Protein AF-A0A7X3D2K5-F1 (afdb_monomer_lite)

Structure (mmCIF, N/CA/C/O backbone):
data_AF-A0A7X3D2K5-F1
#
_entry.id   AF-A0A7X3D2K5-F1
#
loop_
_atom_site.group_PDB
_atom_site.id
_atom_site.type_symbol
_atom_site.label_atom_id
_atom_site.label_alt_id
_atom_site.label_comp_id
_atom_site.label_asym_id
_atom_site.label_entity_id
_atom_site.label_seq_id
_atom_site.pdbx_PDB_ins_code
_atom_site.Cartn_x
_atom_site.Cartn_y
_atom_site.Cartn_z
_atom_site.occupancy
_atom_site.B_iso_or_equiv
_atom_site.auth_seq_id
_atom_site.auth_comp_id
_atom_site.auth_asym_id
_atom_site.auth_atom_id
_atom_site.pdbx_PDB_model_num
ATOM 1 N N . MET A 1 1 ? -3.936 -13.805 31.885 1.00 33.97 1 MET A N 1
ATOM 2 C CA . MET A 1 1 ? -2.585 -13.791 31.289 1.00 33.97 1 MET A CA 1
ATOM 3 C C . MET A 1 1 ? -2.759 -13.442 29.824 1.00 33.97 1 MET A C 1
ATOM 5 O O . MET A 1 1 ? -3.187 -14.293 29.060 1.00 33.97 1 MET A O 1
ATOM 9 N N . ASN A 1 2 ? -2.558 -12.167 29.488 1.00 39.97 2 ASN A N 1
ATOM 10 C CA . ASN A 1 2 ? -2.617 -11.660 28.119 1.00 39.97 2 ASN A CA 1
ATOM 11 C C . ASN A 1 2 ? -1.245 -11.873 27.477 1.00 39.97 2 ASN A C 1
ATOM 13 O O . ASN A 1 2 ? -0.245 -11.374 27.989 1.00 39.97 2 ASN A O 1
ATOM 17 N N . LEU A 1 3 ? -1.209 -12.647 26.397 1.00 34.31 3 LEU A N 1
ATOM 18 C CA . LEU A 1 3 ? -0.051 -12.758 25.516 1.00 34.31 3 LEU A CA 1
ATOM 19 C C . LEU A 1 3 ? -0.040 -11.510 24.608 1.00 34.31 3 LEU A C 1
ATOM 21 O O . LEU A 1 3 ? -1.110 -11.157 24.105 1.00 34.31 3 LEU A O 1
ATOM 25 N N . PRO A 1 4 ? 1.090 -10.813 24.394 1.00 45.12 4 PRO A N 1
ATOM 26 C CA . PRO A 1 4 ? 1.090 -9.610 23.571 1.00 45.12 4 PRO A CA 1
ATOM 27 C C . PRO A 1 4 ? 0.955 -9.970 22.082 1.00 45.12 4 PRO A C 1
ATOM 29 O O . PRO A 1 4 ? 1.690 -10.814 21.566 1.00 45.12 4 PRO A O 1
ATOM 32 N N . LYS A 1 5 ? 0.018 -9.301 21.395 1.00 47.59 5 LYS A N 1
ATOM 33 C CA . LYS A 1 5 ? -0.274 -9.372 19.949 1.00 47.59 5 LYS A CA 1
ATOM 34 C C . LYS A 1 5 ? 0.837 -8.741 19.075 1.00 47.59 5 LYS A C 1
ATOM 36 O O . LYS A 1 5 ? 0.547 -8.016 18.139 1.00 47.59 5 LYS A O 1
ATOM 41 N N . ILE A 1 6 ? 2.114 -8.984 19.374 1.00 46.38 6 ILE A N 1
ATOM 42 C CA . ILE A 1 6 ? 3.249 -8.394 18.623 1.00 46.38 6 ILE A CA 1
ATOM 43 C C . ILE A 1 6 ? 3.741 -9.338 17.505 1.00 46.38 6 ILE A C 1
ATOM 45 O O . ILE A 1 6 ? 4.578 -8.987 16.683 1.00 46.38 6 ILE A O 1
ATOM 49 N N . LEU A 1 7 ? 3.180 -10.547 17.402 1.00 37.84 7 LEU A N 1
ATOM 50 C CA . LEU A 1 7 ? 3.648 -11.552 16.441 1.00 37.84 7 LEU A CA 1
ATOM 51 C C . LEU A 1 7 ? 3.206 -11.325 14.979 1.00 37.84 7 LEU A C 1
ATOM 53 O O . LEU A 1 7 ? 3.620 -12.090 14.113 1.00 37.84 7 LEU A O 1
ATOM 57 N N . SER A 1 8 ? 2.374 -10.321 14.678 1.00 48.22 8 SER A N 1
ATOM 58 C CA . SER A 1 8 ? 1.698 -10.249 13.370 1.00 48.22 8 SER A CA 1
ATOM 59 C C . SER A 1 8 ? 2.518 -9.597 12.242 1.00 48.22 8 SER A C 1
ATOM 61 O O . SER A 1 8 ? 2.393 -9.998 11.082 1.00 48.22 8 SER A O 1
ATOM 63 N N . ILE A 1 9 ? 3.432 -8.673 12.566 1.00 43.97 9 ILE A N 1
ATOM 64 C CA . ILE A 1 9 ? 4.218 -7.921 11.563 1.00 43.97 9 ILE A CA 1
ATOM 65 C C . ILE A 1 9 ? 5.308 -8.795 10.916 1.00 43.97 9 ILE A C 1
ATOM 67 O O . ILE A 1 9 ? 5.478 -8.780 9.697 1.00 43.97 9 ILE A O 1
ATOM 71 N N . TYR A 1 10 ? 5.977 -9.655 11.694 1.00 40.53 10 TYR A N 1
ATOM 72 C CA . TYR A 1 10 ? 6.993 -10.581 11.165 1.00 40.53 10 TYR A CA 1
ATOM 73 C C . TYR A 1 10 ? 6.436 -11.568 10.130 1.00 40.53 10 TYR A C 1
ATOM 75 O O . TYR A 1 10 ? 7.177 -12.057 9.276 1.00 40.53 10 TYR A O 1
ATOM 83 N N . THR A 1 11 ? 5.133 -11.848 10.173 1.00 45.12 11 THR A N 1
ATOM 84 C CA . THR A 1 11 ? 4.491 -12.785 9.246 1.00 45.12 11 THR A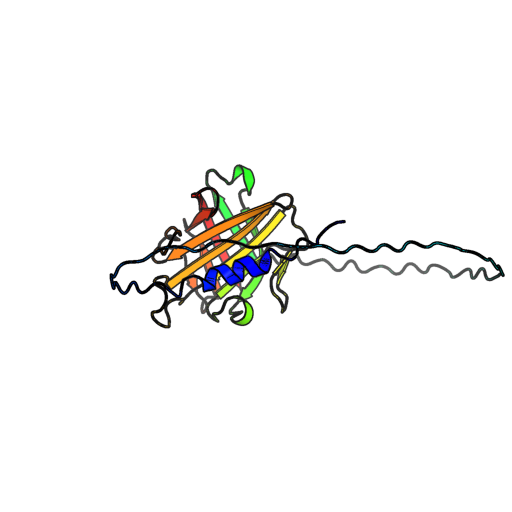 CA 1
ATOM 85 C C . THR A 1 11 ? 4.330 -12.188 7.843 1.00 45.12 11 THR A C 1
ATOM 87 O O . THR A 1 11 ? 4.373 -12.932 6.867 1.00 45.12 11 THR A O 1
ATOM 90 N N . LEU A 1 12 ? 4.231 -10.856 7.717 1.00 43.59 12 LEU A N 1
ATOM 91 C CA . LEU A 1 12 ? 4.206 -10.173 6.416 1.00 43.59 12 LEU A CA 1
ATOM 92 C C . LEU A 1 12 ? 5.585 -10.235 5.731 1.00 43.59 12 LEU A C 1
ATOM 94 O O . LEU A 1 12 ? 5.676 -10.540 4.546 1.00 43.59 12 LEU A O 1
ATOM 98 N N . ILE A 1 13 ? 6.663 -10.066 6.506 1.00 46.06 13 ILE A N 1
ATOM 99 C CA . ILE A 1 13 ? 8.054 -10.175 6.026 1.00 46.06 13 ILE A CA 1
ATOM 100 C C . ILE A 1 13 ? 8.394 -11.624 5.617 1.00 46.06 13 ILE A C 1
ATOM 102 O O . ILE A 1 13 ? 9.107 -11.862 4.642 1.00 46.06 13 ILE A O 1
ATOM 106 N N . LEU A 1 14 ? 7.848 -12.626 6.316 1.00 41.00 14 LEU A N 1
ATOM 107 C CA . LEU A 1 14 ? 8.067 -14.045 5.997 1.00 41.00 14 LEU A CA 1
ATOM 108 C C . LEU A 1 14 ? 7.366 -14.516 4.712 1.00 41.00 14 LEU A C 1
ATOM 110 O O . LEU A 1 14 ? 7.823 -15.485 4.103 1.00 41.00 14 LEU A O 1
ATOM 114 N N . LEU A 1 15 ? 6.305 -13.836 4.269 1.00 41.34 15 LEU A N 1
ATOM 115 C CA . LEU A 1 15 ? 5.577 -14.180 3.041 1.00 41.34 15 LEU A CA 1
ATOM 116 C C . LEU A 1 15 ? 6.374 -13.864 1.762 1.00 41.34 15 LEU A C 1
ATOM 118 O O . LEU A 1 15 ? 6.223 -14.569 0.769 1.00 41.34 15 LEU A O 1
ATOM 122 N N . LEU A 1 16 ? 7.311 -12.910 1.814 1.00 42.66 16 LEU A N 1
ATOM 123 C CA . LEU A 1 16 ? 8.282 -12.666 0.736 1.00 42.66 16 LEU A CA 1
ATOM 124 C C . LEU A 1 16 ? 9.355 -13.768 0.625 1.00 42.66 16 LEU A C 1
ATOM 126 O O . LEU A 1 16 ? 9.994 -13.912 -0.415 1.00 42.66 16 LEU A O 1
ATOM 130 N N . SER A 1 17 ? 9.556 -14.584 1.666 1.00 39.00 17 SER A N 1
ATOM 131 C CA . SER A 1 17 ? 10.652 -15.568 1.715 1.00 39.00 17 SER A CA 1
ATOM 132 C C . SER A 1 17 ? 10.291 -16.963 1.180 1.00 39.00 17 SER A C 1
ATOM 134 O O . SER A 1 17 ? 11.183 -17.783 0.968 1.00 39.00 17 SER A O 1
ATOM 136 N N . THR A 1 18 ? 9.011 -17.283 0.963 1.00 42.81 18 THR A N 1
ATOM 137 C CA . THR A 1 18 ? 8.569 -18.658 0.637 1.00 42.81 18 THR A CA 1
ATOM 138 C C . THR A 1 18 ? 8.484 -18.979 -0.856 1.00 42.81 18 THR A C 1
ATOM 140 O O . THR A 1 18 ? 8.220 -20.126 -1.211 1.00 42.81 18 THR A O 1
ATOM 143 N N . ILE A 1 19 ? 8.787 -18.030 -1.745 1.00 46.81 19 ILE A N 1
ATOM 144 C CA . ILE A 1 19 ? 8.817 -18.266 -3.203 1.00 46.81 19 ILE A CA 1
ATOM 145 C C . ILE A 1 19 ? 10.139 -18.881 -3.705 1.00 46.81 19 ILE A C 1
ATOM 147 O O . ILE A 1 19 ? 10.244 -19.253 -4.872 1.00 46.81 19 ILE A O 1
ATOM 151 N N . ILE A 1 20 ? 11.134 -19.084 -2.831 1.00 50.88 20 ILE A N 1
ATOM 152 C CA . ILE A 1 20 ? 12.419 -19.714 -3.176 1.00 50.88 20 ILE A CA 1
ATOM 153 C C . ILE A 1 20 ? 12.456 -21.157 -2.659 1.00 50.88 20 ILE A C 1
ATOM 155 O O . ILE A 1 20 ? 13.080 -21.445 -1.640 1.00 50.88 20 ILE A O 1
ATOM 159 N N . SER A 1 21 ? 11.791 -22.076 -3.359 1.00 44.16 21 SER A N 1
ATOM 160 C CA . SER A 1 21 ? 12.247 -23.462 -3.603 1.00 44.16 21 SER A CA 1
ATOM 161 C C . SER A 1 21 ? 11.077 -24.351 -4.000 1.00 44.16 21 SER A C 1
ATOM 163 O O . SER A 1 21 ? 10.302 -24.757 -3.145 1.00 44.16 21 SER A O 1
ATOM 165 N N . CYS A 1 22 ? 11.027 -24.724 -5.277 1.00 34.56 22 CYS A N 1
ATOM 166 C CA . CYS A 1 22 ? 10.646 -26.063 -5.730 1.00 34.56 22 CYS A CA 1
ATOM 167 C C . CYS A 1 22 ? 11.068 -26.210 -7.200 1.00 34.56 22 CYS A C 1
ATOM 169 O O . CYS A 1 22 ? 10.252 -26.122 -8.112 1.00 34.56 22 CYS A O 1
ATOM 171 N N . SER A 1 23 ? 12.365 -26.436 -7.438 1.00 40.25 23 SER A N 1
ATOM 172 C CA . SER A 1 23 ? 12.767 -27.186 -8.630 1.00 40.25 23 SER A CA 1
ATOM 173 C C . SER A 1 23 ? 12.466 -28.654 -8.348 1.00 40.25 23 SER A C 1
ATOM 175 O O . SER A 1 23 ? 13.155 -29.298 -7.557 1.00 40.25 23 SER A O 1
ATOM 177 N N . GLU A 1 24 ? 11.394 -29.156 -8.952 1.00 40.88 24 GLU A N 1
ATOM 178 C CA . GLU A 1 24 ? 11.092 -30.579 -9.023 1.00 40.88 24 GLU A CA 1
ATOM 179 C C . GLU A 1 24 ? 12.174 -31.280 -9.853 1.00 40.88 24 GLU A C 1
ATOM 181 O O . GLU A 1 24 ? 12.196 -31.159 -11.076 1.00 40.88 24 GLU A O 1
ATOM 186 N N . ASP A 1 25 ? 13.045 -32.051 -9.201 1.00 41.50 25 ASP A N 1
ATOM 187 C CA . ASP A 1 25 ? 13.787 -33.114 -9.874 1.00 41.50 25 ASP A CA 1
ATOM 188 C C . ASP A 1 25 ? 13.298 -34.478 -9.378 1.00 41.50 25 ASP A C 1
ATOM 190 O O . ASP A 1 25 ? 13.467 -34.900 -8.232 1.00 41.50 25 ASP A O 1
ATOM 194 N N . ASN A 1 26 ? 12.636 -35.147 -10.311 1.00 38.25 26 ASN A N 1
ATOM 195 C CA . ASN A 1 26 ? 12.087 -36.485 -10.252 1.00 38.25 26 ASN A CA 1
ATOM 196 C C . ASN A 1 26 ? 13.204 -37.541 -10.157 1.00 38.25 26 ASN A C 1
ATOM 198 O O . ASN A 1 26 ? 14.003 -37.692 -11.080 1.00 38.25 26 ASN A O 1
ATOM 202 N N . SER A 1 27 ? 13.205 -38.352 -9.096 1.00 38.34 27 SER A N 1
ATOM 203 C CA . SER A 1 27 ? 13.852 -39.667 -9.114 1.00 38.34 27 SER A CA 1
ATOM 204 C C . SER A 1 27 ? 13.159 -40.645 -8.165 1.00 38.34 27 SER A C 1
ATOM 206 O O . SER A 1 27 ? 13.289 -40.590 -6.946 1.00 38.34 27 SER A O 1
ATOM 208 N N . THR A 1 28 ? 12.455 -41.589 -8.781 1.00 43.25 28 THR A N 1
ATOM 209 C CA . THR A 1 28 ? 11.851 -42.801 -8.212 1.00 43.25 28 THR A CA 1
ATOM 210 C C . THR A 1 28 ? 12.893 -43.749 -7.600 1.00 43.25 28 THR A C 1
ATOM 212 O O . THR A 1 28 ? 13.884 -44.054 -8.260 1.00 43.25 28 THR A O 1
ATOM 215 N N . THR A 1 29 ? 12.641 -44.301 -6.402 1.00 39.09 29 THR A N 1
ATOM 216 C CA . THR A 1 29 ? 12.682 -45.760 -6.098 1.00 39.09 29 THR A CA 1
ATOM 217 C C . THR A 1 29 ? 12.234 -46.087 -4.654 1.00 39.09 29 THR A C 1
ATOM 219 O O . THR A 1 29 ? 12.375 -45.279 -3.746 1.00 39.09 29 THR A O 1
ATOM 222 N N . ASP A 1 30 ? 11.647 -47.282 -4.512 1.00 36.50 30 ASP A N 1
ATOM 223 C CA . ASP A 1 30 ? 10.781 -47.864 -3.462 1.00 36.50 30 ASP A CA 1
ATOM 224 C C . ASP A 1 30 ? 11.214 -47.891 -1.963 1.00 36.50 30 ASP A C 1
ATOM 226 O O . ASP A 1 30 ? 12.404 -47.832 -1.649 1.00 36.50 30 ASP A O 1
ATOM 230 N N . PRO A 1 31 ? 10.250 -48.106 -1.023 1.00 54.12 31 PRO A N 1
ATOM 231 C CA . PRO A 1 31 ? 10.458 -48.187 0.433 1.00 54.12 31 PRO A CA 1
ATOM 232 C C . PRO A 1 31 ? 10.679 -49.625 0.959 1.00 54.12 31 PRO A C 1
ATOM 234 O O . PRO A 1 31 ? 10.319 -50.599 0.291 1.00 54.12 31 PRO A O 1
ATOM 237 N N . PRO A 1 32 ? 11.175 -49.792 2.210 1.00 46.06 32 PRO A N 1
ATOM 238 C CA . PRO A 1 32 ? 10.443 -50.682 3.129 1.00 46.06 32 PRO A CA 1
ATOM 239 C C . PRO A 1 32 ? 10.485 -50.347 4.648 1.00 46.06 32 PRO A C 1
ATOM 241 O O . PRO A 1 32 ? 11.547 -50.169 5.232 1.00 46.06 32 PRO A O 1
ATOM 244 N N . VAL A 1 33 ? 9.293 -50.465 5.264 1.00 39.16 33 VAL A N 1
ATOM 245 C CA . VAL A 1 33 ? 8.909 -51.188 6.516 1.00 39.16 33 VAL A CA 1
ATOM 246 C C . VAL A 1 33 ? 9.376 -50.681 7.918 1.00 39.16 33 VAL A C 1
ATOM 248 O O . VAL A 1 33 ? 10.553 -50.395 8.115 1.00 39.16 33 VAL A O 1
ATOM 251 N N . PRO A 1 34 ? 8.468 -50.649 8.936 1.00 50.03 34 PRO A N 1
ATOM 252 C CA . PRO A 1 34 ? 8.668 -50.020 10.253 1.00 50.03 34 PRO A CA 1
ATOM 253 C C . PRO A 1 34 ? 9.127 -50.986 11.366 1.00 50.03 34 PRO A C 1
ATOM 255 O O . PRO A 1 34 ? 8.968 -52.204 11.250 1.00 50.03 34 PRO A O 1
ATOM 258 N N . LYS A 1 35 ? 9.616 -50.438 12.493 1.00 37.38 35 LYS A N 1
ATOM 259 C CA . LYS A 1 35 ? 9.783 -51.160 13.770 1.00 37.38 35 LYS A CA 1
ATOM 260 C C . LYS A 1 35 ? 9.376 -50.327 14.993 1.00 37.38 35 LYS A C 1
ATOM 262 O O . LYS A 1 35 ? 9.548 -49.115 15.026 1.00 37.38 35 LYS A O 1
ATOM 267 N N . GLU A 1 36 ? 8.811 -51.064 15.943 1.00 35.09 36 GLU A N 1
ATOM 268 C CA . GLU A 1 36 ? 8.113 -50.716 17.183 1.00 35.09 36 GLU A CA 1
ATOM 269 C C . GLU A 1 36 ? 8.934 -50.048 18.306 1.00 35.09 36 GLU A C 1
ATOM 271 O O . GLU A 1 36 ? 10.130 -50.287 18.429 1.00 35.09 36 GLU A O 1
ATOM 276 N N . GLN A 1 37 ? 8.177 -49.311 19.142 1.00 36.47 37 GLN A N 1
ATOM 277 C CA . GLN A 1 37 ? 8.140 -49.223 20.622 1.00 36.47 37 GLN A CA 1
ATOM 278 C C . GLN A 1 37 ? 9.441 -49.077 21.437 1.00 36.47 37 GLN A C 1
ATOM 280 O O . GLN A 1 37 ? 10.374 -49.860 21.287 1.00 36.47 37 GLN A O 1
ATOM 285 N N . THR A 1 38 ? 9.408 -48.225 22.479 1.00 34.00 38 THR A N 1
ATOM 286 C CA . THR A 1 38 ? 9.252 -48.655 23.900 1.00 34.00 38 THR A CA 1
ATOM 287 C C . THR A 1 38 ? 9.474 -47.487 24.896 1.00 34.00 38 THR A C 1
ATOM 289 O O . THR A 1 38 ? 10.518 -46.851 24.880 1.00 34.00 38 THR A O 1
ATOM 292 N N . GLU A 1 39 ? 8.444 -47.265 25.729 1.00 33.78 39 GLU A N 1
ATOM 293 C CA . GLU A 1 39 ? 8.369 -46.835 27.152 1.00 33.78 39 GLU A CA 1
ATOM 294 C C . GLU A 1 39 ? 8.989 -45.529 27.722 1.00 33.78 39 GLU A C 1
ATOM 296 O O . GLU A 1 39 ? 10.183 -45.258 27.643 1.00 33.78 39 GLU A O 1
ATOM 301 N N . ASN A 1 40 ? 8.121 -44.804 28.458 1.00 42.88 40 ASN A N 1
ATOM 302 C CA . ASN A 1 40 ? 8.410 -43.873 29.572 1.00 42.88 40 ASN A CA 1
ATOM 303 C C . ASN A 1 40 ? 8.885 -44.646 30.832 1.00 42.88 40 ASN A C 1
ATOM 305 O O . ASN A 1 40 ? 8.619 -45.847 30.909 1.00 42.88 40 ASN A O 1
ATOM 309 N N . PRO A 1 41 ? 9.487 -44.008 31.867 1.00 48.06 41 PRO A N 1
ATOM 310 C CA . PRO A 1 41 ? 8.713 -43.388 32.975 1.00 48.06 41 PRO A CA 1
ATOM 311 C C . PRO A 1 41 ? 9.348 -42.091 33.559 1.00 48.06 41 PRO A C 1
ATOM 313 O O . PRO A 1 41 ? 10.556 -41.902 33.497 1.00 48.06 41 PRO A O 1
ATOM 316 N N . VAL A 1 42 ? 8.548 -41.079 33.933 1.00 41.41 42 VAL A N 1
ATOM 317 C CA . VAL A 1 42 ? 8.095 -40.702 35.305 1.00 41.41 42 VAL A CA 1
ATOM 318 C C . VAL A 1 42 ? 9.214 -40.495 36.336 1.00 41.41 42 VAL A C 1
ATOM 320 O O . VAL A 1 42 ? 9.870 -41.461 36.704 1.00 41.41 42 VAL A O 1
ATOM 323 N N . THR A 1 43 ? 9.304 -39.276 36.890 1.00 37.09 43 THR A N 1
ATOM 324 C CA . THR A 1 43 ? 9.287 -39.038 38.352 1.00 37.09 43 THR A CA 1
ATOM 325 C C . THR A 1 43 ? 8.955 -37.583 38.679 1.00 37.09 43 THR A C 1
ATOM 327 O O . THR A 1 43 ? 9.521 -36.660 38.094 1.00 37.09 43 THR A O 1
ATOM 330 N N . ASP A 1 44 ? 8.018 -37.453 39.613 1.00 37.06 44 ASP A N 1
ATOM 331 C CA . ASP A 1 44 ? 7.554 -36.271 40.335 1.00 37.06 44 ASP A CA 1
ATOM 332 C C . ASP A 1 44 ? 8.663 -35.624 41.188 1.00 37.06 44 ASP A C 1
ATOM 334 O O . ASP A 1 44 ? 9.615 -36.302 41.568 1.00 37.06 44 ASP A O 1
ATOM 338 N N . GLU A 1 45 ? 8.519 -34.346 41.550 1.00 42.72 45 GLU A N 1
ATOM 339 C CA . GLU A 1 45 ? 8.339 -33.972 42.963 1.00 42.72 45 GLU A CA 1
ATOM 340 C C . GLU A 1 45 ? 8.023 -32.478 43.146 1.00 42.72 45 GLU A C 1
ATOM 342 O O . GLU A 1 45 ? 8.553 -31.584 42.485 1.00 42.72 45 GLU A O 1
ATOM 347 N N . GLU A 1 46 ? 7.093 -32.273 44.070 1.00 36.34 46 GLU A N 1
ATOM 348 C CA . GLU A 1 46 ? 6.560 -31.041 44.631 1.00 36.34 46 GLU A CA 1
ATOM 349 C C . GLU A 1 46 ? 7.643 -30.247 45.385 1.00 36.34 46 GLU A C 1
ATOM 351 O O . GLU A 1 46 ? 8.544 -30.845 45.967 1.00 36.34 46 GLU A O 1
ATOM 356 N N . ASN A 1 47 ? 7.503 -28.919 45.507 1.00 36.94 47 ASN A N 1
ATOM 357 C CA . ASN A 1 47 ? 7.422 -28.347 46.856 1.00 36.94 47 ASN A CA 1
ATOM 358 C C . ASN A 1 47 ? 6.837 -26.928 46.890 1.00 36.94 47 ASN A C 1
ATOM 360 O O . ASN A 1 47 ? 7.236 -26.023 46.159 1.00 36.94 47 ASN A O 1
ATOM 364 N N . GLU A 1 48 ? 5.902 -26.795 47.816 1.00 37.25 48 GLU A N 1
ATOM 365 C CA . GLU A 1 48 ? 5.186 -25.632 48.315 1.00 37.25 48 GLU A CA 1
ATOM 366 C C . GLU A 1 48 ? 6.032 -24.894 49.377 1.00 37.25 48 GLU A C 1
ATOM 368 O O . GLU A 1 48 ? 6.937 -25.491 49.958 1.00 37.25 48 GLU A O 1
ATOM 373 N N . SER A 1 49 ? 5.730 -23.613 49.644 1.00 39.50 49 SER A N 1
ATOM 374 C CA . SER A 1 49 ? 5.846 -22.920 50.956 1.00 39.50 49 SER A CA 1
ATOM 375 C C . SER A 1 49 ? 5.974 -21.400 50.722 1.00 39.50 49 SER A C 1
ATOM 377 O O . SER A 1 49 ? 6.980 -20.958 50.175 1.00 39.50 49 SER A O 1
ATOM 379 N N . THR A 1 50 ? 4.938 -20.568 50.933 1.00 33.84 50 THR A N 1
ATOM 380 C CA . THR A 1 50 ? 4.519 -19.888 52.199 1.00 33.84 50 THR A CA 1
ATOM 381 C C . THR A 1 50 ? 5.617 -19.022 52.843 1.00 33.84 50 THR A C 1
ATOM 383 O O . THR A 1 50 ? 6.746 -19.488 52.919 1.00 33.84 50 THR A O 1
ATOM 386 N N . THR A 1 51 ? 5.447 -17.813 53.404 1.00 35.16 51 THR A N 1
ATOM 387 C CA . THR A 1 51 ? 4.398 -16.780 53.617 1.00 35.16 51 THR A CA 1
ATOM 388 C C . THR A 1 51 ? 5.142 -15.562 54.241 1.00 35.16 51 THR A C 1
ATOM 390 O O . THR A 1 51 ? 6.307 -15.706 54.612 1.00 35.16 51 THR A O 1
ATOM 393 N N . GLU A 1 52 ? 4.449 -14.426 54.428 1.00 35.91 52 GLU A N 1
ATOM 394 C CA . GLU A 1 52 ? 4.607 -13.404 55.504 1.00 35.91 52 GL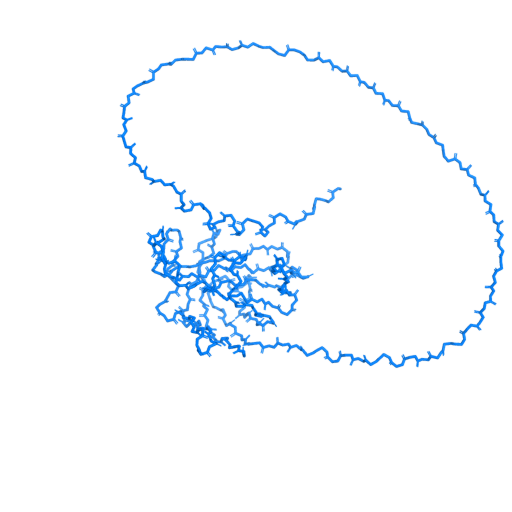U A CA 1
ATOM 395 C C . GLU A 1 52 ? 5.082 -11.993 55.056 1.00 35.91 52 GLU A C 1
ATOM 397 O O . GLU A 1 52 ? 6.268 -11.723 54.868 1.00 35.91 52 GLU A O 1
ATOM 402 N N . GLU A 1 53 ? 4.121 -11.057 54.981 1.00 40.56 53 GLU A N 1
ATOM 403 C CA . GLU A 1 53 ? 4.260 -9.645 55.413 1.00 40.56 53 GLU A CA 1
ATOM 404 C C . GLU A 1 53 ? 4.354 -9.577 56.972 1.00 40.56 53 GLU A C 1
ATOM 406 O O . GLU A 1 53 ? 4.361 -10.643 57.588 1.00 40.56 53 GLU A O 1
ATOM 411 N N . PRO A 1 54 ? 4.286 -8.429 57.705 1.00 51.38 54 PRO A N 1
ATOM 412 C CA . PRO A 1 54 ? 4.388 -6.985 57.384 1.00 51.38 54 PRO A CA 1
ATOM 413 C C . PRO A 1 54 ? 5.314 -6.205 58.367 1.00 51.38 54 PRO A C 1
ATOM 415 O O . PRO A 1 54 ? 5.723 -6.737 59.401 1.00 51.38 54 PRO A O 1
ATOM 418 N N . LYS A 1 55 ? 5.547 -4.894 58.143 1.00 33.72 55 LYS A N 1
ATOM 419 C CA . LYS A 1 55 ? 5.368 -3.855 59.197 1.00 33.72 55 LYS A CA 1
ATOM 420 C C . LYS A 1 55 ? 5.569 -2.402 58.743 1.00 33.72 55 LYS A C 1
ATOM 422 O O . LYS A 1 55 ? 6.537 -2.065 58.075 1.00 33.72 55 LYS A O 1
ATOM 427 N N . GLU A 1 56 ? 4.659 -1.571 59.251 1.00 38.97 56 GLU A N 1
ATOM 428 C CA . GLU A 1 56 ? 4.590 -0.103 59.256 1.00 38.97 56 GLU A CA 1
ATOM 429 C C . GLU A 1 56 ? 5.864 0.630 59.720 1.00 38.97 56 GLU A C 1
ATOM 431 O O . GLU A 1 56 ? 6.523 0.191 60.669 1.00 38.97 56 GLU A O 1
ATOM 436 N N . LYS A 1 57 ? 6.047 1.869 59.231 1.00 38.06 57 LYS A N 1
ATOM 437 C CA . LYS A 1 57 ? 6.090 3.055 60.112 1.00 38.06 57 LYS A CA 1
ATOM 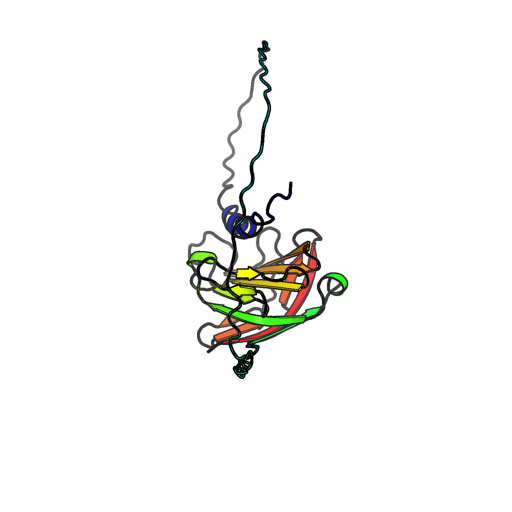438 C C . LYS A 1 57 ? 5.907 4.384 59.362 1.00 38.06 57 LYS A C 1
ATOM 440 O O . LYS A 1 57 ? 6.450 4.573 58.283 1.00 38.06 57 LYS A O 1
ATOM 445 N N . ALA A 1 58 ? 5.160 5.281 60.003 1.00 35.78 58 ALA A N 1
ATOM 446 C CA . ALA A 1 58 ? 4.831 6.652 59.617 1.00 35.78 58 ALA A CA 1
ATOM 447 C C . ALA A 1 58 ? 5.879 7.700 60.053 1.00 35.78 58 ALA A C 1
ATOM 449 O O . ALA A 1 58 ? 6.570 7.464 61.045 1.00 35.78 58 ALA A O 1
ATOM 450 N N . SER A 1 59 ? 5.892 8.856 59.367 1.00 35.16 59 SER A N 1
ATOM 451 C CA . SER A 1 59 ? 6.169 10.236 59.854 1.00 35.16 59 SER A CA 1
ATOM 452 C C . SER A 1 59 ? 6.227 11.167 58.622 1.00 35.16 59 SER A C 1
ATOM 454 O O . SER A 1 59 ? 7.000 10.879 57.716 1.00 35.16 59 SER A O 1
ATOM 456 N N . GLU A 1 60 ? 5.264 12.068 58.406 1.00 34.97 60 GLU A N 1
ATOM 457 C CA . GLU A 1 60 ? 5.206 13.481 58.858 1.00 34.97 60 GLU A CA 1
ATOM 458 C C . GLU A 1 60 ? 5.780 14.486 57.836 1.00 34.97 60 GLU A C 1
ATOM 460 O O . GLU A 1 60 ? 6.910 14.335 57.393 1.00 34.97 60 GLU A O 1
ATOM 465 N N . GLU A 1 61 ? 4.949 15.506 57.565 1.00 37.47 61 GLU A N 1
ATOM 466 C CA . GLU A 1 61 ? 5.253 16.891 57.149 1.00 37.47 61 GLU A CA 1
ATOM 467 C C . GLU A 1 61 ? 5.813 17.143 55.735 1.00 37.47 61 GLU A C 1
ATOM 469 O O . GLU A 1 61 ? 6.915 16.730 55.407 1.00 37.47 61 GLU A O 1
ATOM 474 N N . GLU A 1 62 ? 5.063 17.867 54.891 1.00 41.25 62 GLU A N 1
ATOM 475 C CA . GLU A 1 62 ? 5.220 19.324 54.685 1.00 41.25 62 GLU A CA 1
ATOM 476 C C . GLU A 1 62 ? 4.166 19.806 53.661 1.00 41.25 62 GLU A C 1
ATOM 478 O O . GLU A 1 62 ? 4.139 19.352 52.518 1.00 41.25 62 GLU A O 1
ATOM 483 N N . GLU A 1 63 ? 3.253 20.694 54.072 1.00 41.09 63 GLU A N 1
ATOM 484 C CA . GLU A 1 63 ? 2.388 21.431 53.143 1.00 41.09 63 GLU A CA 1
ATOM 485 C C . GLU A 1 63 ? 3.190 22.608 52.582 1.00 41.09 63 GLU A C 1
ATOM 487 O O . GLU A 1 63 ? 3.476 23.572 53.294 1.00 41.09 63 GLU A O 1
ATOM 492 N N . VAL A 1 64 ? 3.557 22.522 51.305 1.00 40.66 64 VAL A N 1
ATOM 493 C CA . VAL A 1 64 ? 4.063 23.654 50.527 1.00 40.66 64 VAL A CA 1
ATOM 494 C C . VAL A 1 64 ? 2.936 24.084 49.595 1.00 40.66 64 VAL A C 1
ATOM 496 O O . VAL A 1 64 ? 2.628 23.406 48.618 1.00 40.66 64 VAL A O 1
ATOM 499 N N . GLU A 1 65 ? 2.282 25.196 49.936 1.00 45.41 65 GLU A N 1
ATOM 500 C CA . GLU A 1 65 ? 1.451 25.943 48.994 1.00 45.41 65 GLU A CA 1
ATOM 501 C C . GLU A 1 65 ? 2.372 26.550 47.931 1.00 45.41 65 GLU A C 1
ATOM 503 O O . GLU A 1 65 ? 3.005 27.583 48.159 1.00 45.41 65 GLU A O 1
ATOM 508 N N . GLU A 1 66 ? 2.463 25.893 46.777 1.00 41.16 66 GLU A N 1
ATOM 509 C CA . GLU A 1 66 ? 3.047 26.475 45.575 1.00 41.16 66 GLU A CA 1
ATOM 510 C C . GLU A 1 66 ? 1.916 26.962 44.667 1.00 41.16 66 GLU A C 1
ATOM 512 O O . GLU A 1 66 ? 0.998 26.231 44.291 1.00 41.16 66 GLU A O 1
ATOM 517 N N . SER A 1 67 ? 1.954 28.261 44.404 1.00 44.56 67 SER A N 1
ATOM 518 C CA . SER A 1 67 ? 1.079 28.989 43.501 1.00 44.56 67 SER A CA 1
ATOM 519 C C . SER A 1 67 ? 1.128 28.384 42.101 1.00 44.56 67 SER A C 1
ATOM 521 O O . SER A 1 67 ? 2.177 28.399 41.464 1.00 44.56 67 SER A O 1
ATOM 523 N N . LEU A 1 68 ? -0.019 27.899 41.628 1.00 41.00 68 LEU A N 1
ATOM 524 C CA . LEU A 1 68 ? -0.242 27.530 40.234 1.00 41.00 68 LEU A CA 1
ATOM 525 C C . LEU A 1 68 ? -0.207 28.811 39.389 1.00 41.00 68 LEU A C 1
ATOM 527 O O . LEU A 1 68 ? -1.172 29.576 39.370 1.00 41.00 68 LEU A O 1
ATOM 531 N N . GLU A 1 69 ? 0.929 29.073 38.749 1.00 45.50 69 GLU A N 1
ATOM 532 C CA . GLU A 1 69 ? 0.974 29.921 37.563 1.00 45.50 69 GLU A CA 1
ATOM 533 C C . GLU A 1 69 ? 0.494 29.051 36.396 1.00 45.50 69 GLU A C 1
ATOM 535 O O . GLU A 1 69 ? 1.028 27.971 36.154 1.00 45.50 69 GLU A O 1
ATOM 540 N N . GLU A 1 70 ? -0.597 29.475 35.759 1.00 45.41 70 GLU A N 1
ATOM 541 C CA . GLU A 1 70 ? -1.152 28.847 34.564 1.00 45.41 70 GLU A CA 1
ATOM 542 C C . GLU A 1 70 ? -0.112 28.970 33.442 1.00 45.41 70 GLU A C 1
ATOM 544 O O . GLU A 1 70 ? 0.069 30.044 32.866 1.00 45.41 70 GLU A O 1
ATOM 549 N N . GLU A 1 71 ? 0.615 27.886 33.173 1.00 43.53 71 GLU A N 1
ATOM 550 C CA . GLU A 1 71 ? 1.333 27.733 31.914 1.00 43.53 71 GLU A CA 1
ATOM 551 C C . GLU A 1 71 ? 0.268 27.566 30.827 1.00 43.53 71 GLU A C 1
ATOM 553 O O . GLU A 1 71 ? -0.499 26.602 30.823 1.00 43.53 71 GLU A O 1
ATOM 558 N N . GLU A 1 72 ? 0.159 28.565 29.951 1.00 47.22 72 GLU A N 1
ATOM 559 C CA . GLU A 1 72 ? -0.553 28.425 28.688 1.00 47.22 72 GLU A CA 1
ATOM 560 C C . GLU A 1 72 ? 0.173 27.323 27.903 1.00 47.22 72 GLU A C 1
ATOM 562 O O . GLU A 1 72 ? 1.246 27.556 27.346 1.00 47.22 72 GLU A O 1
ATOM 567 N N . GLU A 1 73 ? -0.372 26.103 27.928 1.00 42.44 73 GLU A N 1
ATOM 568 C CA . GLU A 1 73 ? 0.001 25.054 26.985 1.00 42.44 73 GLU A CA 1
ATOM 569 C C . GLU A 1 73 ? -0.291 25.615 25.589 1.00 42.44 73 GLU A C 1
ATOM 571 O O . GLU A 1 73 ? -1.447 25.796 25.199 1.00 42.44 73 GLU A O 1
ATOM 576 N N . GLU A 1 74 ? 0.768 25.981 24.864 1.00 46.28 74 GLU A N 1
ATOM 577 C CA . GLU A 1 74 ? 0.687 26.199 23.428 1.00 46.28 74 GLU A CA 1
ATOM 578 C C . GLU A 1 74 ? 0.177 24.881 22.837 1.00 46.28 74 GLU A C 1
ATOM 580 O O . GLU A 1 74 ? 0.905 23.890 22.800 1.00 46.28 74 GLU A O 1
ATOM 585 N N . GLU A 1 75 ? -1.102 24.851 22.449 1.00 41.34 75 GLU A N 1
ATOM 586 C CA . GLU A 1 75 ? -1.649 23.789 21.614 1.00 41.34 75 GLU A CA 1
ATOM 587 C C . GLU A 1 75 ? -0.774 23.737 20.355 1.00 41.34 75 GLU A C 1
ATOM 589 O O . GLU A 1 75 ? -0.874 24.597 19.474 1.00 41.34 75 GLU A O 1
ATOM 594 N N . GLU A 1 76 ? 0.140 22.766 20.297 1.00 42.12 76 GLU A N 1
ATOM 595 C CA . GLU A 1 76 ? 0.780 22.383 19.049 1.00 42.12 76 GLU A CA 1
ATOM 596 C C . GLU A 1 76 ? -0.362 22.001 18.103 1.00 42.12 76 GLU A C 1
ATOM 598 O O . GLU A 1 76 ? -1.042 20.993 18.303 1.00 42.12 76 GLU A O 1
ATOM 603 N N . GLU A 1 77 ? -0.642 22.853 17.111 1.00 40.56 77 GLU A N 1
ATOM 604 C CA . GLU A 1 77 ? -1.538 22.495 16.019 1.00 40.56 77 GLU A CA 1
ATOM 605 C C . GLU A 1 77 ? -0.952 21.241 15.365 1.00 40.56 77 GLU A C 1
ATOM 607 O O . GLU A 1 77 ? 0.023 21.322 14.615 1.00 40.56 77 GLU A O 1
ATOM 612 N N . GLU A 1 78 ? -1.526 20.076 15.673 1.00 47.62 78 GLU A N 1
ATOM 613 C CA . GLU A 1 78 ? -1.199 18.836 14.989 1.00 47.62 78 GLU A CA 1
ATOM 614 C C . GLU A 1 78 ? -1.532 19.021 13.510 1.00 47.62 78 GLU A C 1
ATOM 616 O O . GLU A 1 78 ? -2.683 18.953 13.070 1.00 47.62 78 GLU A O 1
ATOM 621 N N . THR A 1 79 ? -0.507 19.320 12.719 1.00 51.34 79 THR A N 1
ATOM 622 C CA . THR A 1 79 ? -0.635 19.365 11.274 1.00 51.34 79 THR A CA 1
ATOM 623 C C . THR A 1 79 ? -0.854 17.934 10.806 1.00 51.34 79 THR A C 1
ATOM 625 O O . THR A 1 79 ? 0.102 17.173 10.653 1.00 51.34 79 THR A O 1
ATOM 628 N N . THR A 1 80 ? -2.111 17.549 10.590 1.00 58.78 80 THR A N 1
ATOM 629 C CA . THR A 1 80 ? -2.453 16.278 9.946 1.00 58.78 80 THR A CA 1
ATOM 630 C C . THR A 1 80 ? -1.868 16.291 8.536 1.00 58.78 80 THR A C 1
ATOM 632 O O . THR A 1 80 ? -2.396 16.955 7.638 1.00 58.78 80 THR A O 1
ATOM 635 N N . ASN A 1 81 ? -0.744 15.603 8.344 1.00 75.81 81 ASN A N 1
ATOM 636 C CA . ASN A 1 81 ? -0.138 15.431 7.031 1.00 75.81 81 ASN A CA 1
ATOM 637 C C . ASN A 1 81 ? -1.052 14.515 6.211 1.00 75.81 81 ASN A C 1
ATOM 639 O O . ASN A 1 81 ? -1.188 13.344 6.528 1.00 75.81 81 ASN A O 1
ATOM 643 N N . ASN A 1 82 ? -1.714 15.043 5.183 1.00 85.75 82 ASN A N 1
ATOM 644 C CA . ASN A 1 82 ? -2.534 14.250 4.268 1.00 85.75 82 ASN A CA 1
ATOM 645 C C . ASN A 1 82 ? -1.854 14.226 2.896 1.00 85.75 82 ASN A C 1
ATOM 647 O O . ASN A 1 82 ? -1.788 15.249 2.213 1.00 85.75 82 ASN A O 1
ATOM 651 N N . PHE A 1 83 ? -1.345 13.056 2.509 1.00 93.19 83 PHE A N 1
ATOM 652 C CA . PHE A 1 83 ? -0.645 12.840 1.237 1.00 93.19 83 PHE A CA 1
ATOM 653 C C . PHE A 1 83 ? -1.588 12.447 0.088 1.00 93.19 83 PHE A C 1
ATOM 655 O O . PHE A 1 83 ? -1.164 12.350 -1.066 1.00 93.19 83 PHE A O 1
ATOM 662 N N . GLY A 1 84 ? -2.869 12.231 0.392 1.00 95.75 84 GLY A N 1
ATOM 663 C CA . GLY A 1 84 ? -3.923 11.880 -0.548 1.00 95.75 84 GLY A CA 1
ATOM 664 C C . GLY A 1 84 ? -4.870 10.809 -0.003 1.00 95.75 84 GLY A C 1
ATOM 665 O O . GLY A 1 84 ? -4.687 10.263 1.087 1.00 95.75 84 GLY A O 1
ATOM 666 N N . THR A 1 85 ? -5.880 10.487 -0.809 1.00 98.00 85 THR A N 1
ATOM 667 C CA . THR A 1 85 ? -6.891 9.470 -0.498 1.00 98.00 85 THR A CA 1
ATOM 668 C C . THR A 1 85 ? -6.917 8.409 -1.590 1.00 98.00 85 THR A C 1
ATOM 670 O O . THR A 1 85 ? -6.848 8.726 -2.780 1.00 98.00 85 THR A O 1
ATOM 673 N N . ILE A 1 86 ? -7.046 7.151 -1.177 1.00 98.62 86 ILE A N 1
ATOM 674 C CA . ILE A 1 86 ? -7.322 6.011 -2.048 1.00 98.62 86 ILE A CA 1
ATOM 675 C C . ILE A 1 86 ? -8.776 5.599 -1.814 1.00 98.62 86 ILE A C 1
ATOM 677 O O . ILE A 1 86 ? -9.145 5.196 -0.715 1.00 98.62 86 ILE A O 1
ATOM 681 N N . GLU A 1 87 ? -9.607 5.713 -2.840 1.00 98.69 87 GLU A N 1
ATOM 682 C CA . GLU A 1 87 ? -10.984 5.230 -2.844 1.00 98.69 87 GLU A CA 1
ATOM 683 C C . GLU A 1 87 ? -11.001 3.708 -3.014 1.00 98.69 87 GLU A C 1
ATOM 685 O O . GLU A 1 87 ? -10.319 3.159 -3.885 1.00 98.69 87 GLU A O 1
ATOM 690 N N . LEU A 1 88 ? -11.811 3.035 -2.197 1.00 98.56 88 LEU A N 1
ATOM 691 C CA . LEU A 1 88 ? -12.046 1.598 -2.251 1.00 98.56 88 LEU A CA 1
ATOM 692 C C . LEU A 1 88 ? -13.461 1.317 -2.759 1.00 98.56 88 LEU A C 1
ATOM 694 O O . LEU A 1 88 ? -14.435 1.951 -2.351 1.00 98.56 88 LEU A O 1
ATOM 698 N N . SER A 1 89 ? -13.584 0.314 -3.621 1.00 98.44 89 SER A N 1
ATOM 699 C CA . SER A 1 89 ? -14.869 -0.221 -4.077 1.00 98.44 89 SER A CA 1
ATOM 700 C C . SER A 1 89 ? -14.810 -1.742 -4.206 1.00 98.44 89 SER A C 1
ATOM 702 O O . SER A 1 89 ? -13.739 -2.318 -4.383 1.00 98.44 89 SER A O 1
ATOM 704 N N . GLY A 1 90 ? -15.961 -2.404 -4.096 1.00 96.50 90 GLY A N 1
ATOM 705 C CA . GLY A 1 90 ? -16.063 -3.865 -4.113 1.00 96.50 90 GLY A CA 1
ATOM 706 C C . GLY A 1 90 ? -16.922 -4.392 -2.970 1.00 96.50 90 GLY A C 1
ATOM 707 O O . GLY A 1 90 ? -17.348 -3.631 -2.098 1.00 96.50 90 GLY A O 1
ATOM 708 N N . ASP A 1 91 ? -17.179 -5.697 -2.988 1.00 92.75 91 ASP A N 1
ATOM 709 C CA . ASP A 1 91 ? -18.129 -6.340 -2.072 1.00 92.75 91 ASP A CA 1
ATOM 710 C C . ASP A 1 91 ? -17.685 -6.260 -0.600 1.00 92.75 91 ASP A C 1
ATOM 712 O O . ASP A 1 91 ? -18.529 -6.177 0.283 1.00 92.75 91 ASP A O 1
ATOM 716 N N . GLU A 1 92 ? -16.377 -6.203 -0.338 1.00 93.31 92 GLU A N 1
ATOM 717 C CA . GLU A 1 92 ? -15.800 -6.192 1.016 1.00 93.31 92 GLU A CA 1
ATOM 718 C C . GLU A 1 92 ? -15.688 -4.784 1.632 1.00 93.31 92 GLU A C 1
ATOM 720 O O . GLU A 1 92 ? -15.344 -4.619 2.801 1.00 93.31 92 GLU A O 1
ATOM 725 N N . THR A 1 93 ? -16.044 -3.733 0.885 1.00 96.50 93 THR A N 1
ATOM 726 C CA . THR A 1 93 ? -16.047 -2.356 1.421 1.00 96.50 93 THR A CA 1
ATOM 727 C C . THR A 1 93 ? -17.069 -2.133 2.534 1.00 96.50 93 THR A C 1
ATOM 729 O O . THR A 1 93 ? -16.962 -1.155 3.275 1.00 96.50 93 THR A O 1
ATOM 732 N N . SER A 1 94 ? -18.045 -3.034 2.699 1.00 94.81 94 SER A N 1
ATOM 733 C CA . SER A 1 94 ? -18.923 -3.024 3.873 1.00 94.81 94 SER A CA 1
ATOM 734 C C . SER A 1 94 ? -18.190 -3.344 5.173 1.00 94.81 94 SER A C 1
ATOM 736 O O . SER A 1 94 ? -18.655 -2.909 6.224 1.00 94.81 94 SER A O 1
ATOM 738 N N . ASP A 1 95 ? -17.077 -4.074 5.088 1.00 94.38 95 ASP A N 1
ATOM 739 C CA . ASP A 1 95 ? -16.308 -4.546 6.239 1.00 94.38 95 ASP A CA 1
ATOM 740 C C . ASP A 1 95 ? -15.089 -3.645 6.483 1.00 94.38 95 ASP A C 1
ATOM 742 O O . ASP A 1 95 ? -14.858 -3.211 7.609 1.00 94.38 95 ASP A O 1
ATOM 746 N N . VAL A 1 96 ? -14.359 -3.275 5.420 1.00 95.50 96 VAL A N 1
ATOM 747 C CA . VAL A 1 96 ? -13.112 -2.486 5.532 1.00 95.50 96 VAL A CA 1
ATOM 748 C C . VAL A 1 96 ? -13.268 -0.982 5.283 1.00 95.50 96 VAL A C 1
ATOM 750 O O . VAL A 1 96 ? -12.323 -0.215 5.466 1.00 95.50 96 VAL A O 1
ATOM 753 N N . GLY A 1 97 ? -14.456 -0.534 4.870 1.00 96.38 97 GLY A N 1
ATOM 754 C CA . GLY A 1 97 ? -14.724 0.853 4.492 1.00 96.38 97 GLY A CA 1
ATOM 755 C C . GLY A 1 97 ? -14.428 1.171 3.022 1.00 96.38 97 GLY A C 1
ATOM 756 O O . GLY A 1 97 ? -14.088 0.306 2.217 1.00 96.38 97 GLY A O 1
ATOM 757 N N . THR A 1 98 ? -14.611 2.442 2.656 1.00 97.75 98 THR A N 1
ATOM 758 C CA . THR A 1 98 ? -14.584 2.916 1.257 1.00 97.75 98 THR A CA 1
ATOM 759 C C . THR A 1 98 ? -13.414 3.843 0.933 1.00 97.75 98 THR A C 1
ATOM 761 O O . THR A 1 98 ? -13.316 4.324 -0.191 1.00 97.75 98 THR A O 1
ATOM 764 N N . GLU A 1 99 ? -12.551 4.154 1.899 1.00 97.69 99 GLU A N 1
ATOM 765 C CA . GLU A 1 99 ? -11.447 5.095 1.710 1.00 97.69 99 GLU A CA 1
ATOM 766 C C . GLU A 1 99 ? -10.268 4.780 2.633 1.00 97.69 99 GLU A C 1
ATOM 768 O O . GLU A 1 99 ? -10.458 4.396 3.789 1.00 97.69 99 GLU A O 1
ATOM 773 N N . LEU A 1 100 ? -9.057 5.001 2.124 1.00 97.81 100 LEU A N 1
ATOM 774 C CA . LEU A 1 100 ? -7.809 5.009 2.881 1.00 97.81 100 LEU A CA 1
ATOM 775 C C . LEU A 1 100 ? -7.188 6.400 2.754 1.00 97.81 100 LEU A C 1
ATOM 777 O O . LEU A 1 100 ? -6.841 6.829 1.652 1.00 97.81 100 LEU A O 1
ATOM 781 N N . VAL A 1 101 ? -7.070 7.115 3.869 1.00 97.50 101 VAL A N 1
ATOM 782 C CA . VAL A 1 101 ? -6.449 8.445 3.914 1.00 97.50 101 VAL A CA 1
ATOM 783 C C . VAL A 1 101 ? -4.993 8.287 4.329 1.00 97.50 101 VAL A C 1
ATOM 785 O O . VAL A 1 101 ? -4.718 7.776 5.412 1.00 97.50 101 VAL A O 1
ATOM 788 N N . VAL A 1 102 ? -4.062 8.702 3.470 1.00 98.06 102 VAL A N 1
ATOM 789 C CA . VAL A 1 102 ? -2.626 8.509 3.696 1.00 98.06 102 VAL A CA 1
ATOM 790 C C . VAL A 1 102 ? -2.083 9.611 4.600 1.00 98.06 102 VAL A C 1
ATOM 792 O O . VAL A 1 102 ? -2.045 10.779 4.208 1.00 98.06 102 VAL A O 1
ATOM 795 N N . GLY A 1 103 ? -1.645 9.208 5.792 1.00 96.62 103 GLY A N 1
ATOM 796 C CA . GLY A 1 103 ? -1.069 10.063 6.825 1.00 96.62 103 GLY A CA 1
ATOM 797 C C . GLY A 1 103 ? 0.458 10.106 6.824 1.00 96.62 103 GLY A C 1
ATOM 798 O O . GLY A 1 103 ? 1.042 11.153 7.087 1.00 96.62 103 GLY A O 1
ATOM 799 N N . HIS A 1 104 ? 1.115 8.993 6.476 1.00 97.25 104 HIS A N 1
ATOM 800 C CA . HIS A 1 104 ? 2.577 8.921 6.374 1.00 97.25 104 HIS A CA 1
ATOM 801 C C . HIS A 1 104 ? 3.019 8.180 5.116 1.00 97.25 104 HIS A C 1
ATOM 803 O O . HIS A 1 104 ? 2.310 7.322 4.581 1.00 97.25 104 HIS A O 1
ATOM 809 N N . ILE A 1 105 ? 4.227 8.511 4.659 1.00 97.56 105 ILE A N 1
ATOM 810 C CA . ILE A 1 105 ? 4.876 7.867 3.522 1.00 97.56 105 ILE A CA 1
ATOM 811 C C . ILE A 1 105 ? 6.359 7.626 3.805 1.00 97.56 105 ILE A C 1
ATOM 813 O O . ILE A 1 105 ? 7.065 8.507 4.292 1.00 97.56 105 ILE A O 1
ATOM 817 N N . ALA A 1 106 ? 6.848 6.442 3.448 1.00 97.31 106 ALA A N 1
ATOM 818 C CA . ALA A 1 106 ? 8.273 6.142 3.388 1.00 97.31 106 ALA A CA 1
ATOM 819 C C . A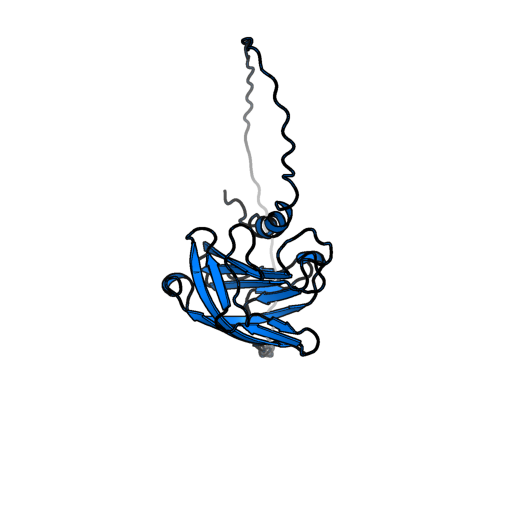LA A 1 106 ? 8.617 5.510 2.038 1.00 97.31 106 ALA A C 1
ATOM 821 O O . ALA A 1 106 ? 7.873 4.682 1.520 1.00 97.31 106 ALA A O 1
ATOM 822 N N . VAL A 1 107 ? 9.755 5.891 1.464 1.00 97.12 107 VAL A N 1
ATOM 823 C CA . VAL A 1 107 ? 10.172 5.459 0.123 1.00 97.12 107 VAL A CA 1
ATOM 824 C C . VAL A 1 107 ? 11.547 4.813 0.203 1.00 97.12 107 VAL A C 1
ATOM 826 O O . VAL A 1 107 ? 12.437 5.324 0.880 1.00 97.12 107 VAL A O 1
ATOM 829 N N . GLY A 1 108 ? 11.724 3.692 -0.492 1.00 95.44 108 GLY A N 1
ATOM 830 C CA . GLY A 1 108 ? 13.010 3.011 -0.633 1.00 95.44 108 GLY A CA 1
ATOM 831 C C . GLY A 1 108 ? 13.559 2.393 0.651 1.00 95.44 108 GLY A C 1
ATOM 832 O O . GLY A 1 108 ? 14.774 2.294 0.815 1.00 95.44 108 GLY A O 1
ATOM 833 N N . ARG A 1 109 ? 12.676 1.954 1.554 1.00 95.19 109 ARG A N 1
ATOM 834 C CA . ARG A 1 109 ? 13.024 1.243 2.794 1.00 95.19 109 ARG A CA 1
ATOM 835 C C . ARG A 1 109 ? 13.414 -0.209 2.517 1.00 95.19 109 ARG A C 1
ATOM 837 O O . ARG A 1 109 ? 12.712 -1.137 2.912 1.00 95.19 109 ARG A O 1
ATOM 844 N N . ALA A 1 110 ? 14.538 -0.407 1.828 1.00 94.19 110 ALA A N 1
ATOM 845 C CA . ALA A 1 110 ? 15.056 -1.734 1.484 1.00 94.19 110 ALA A CA 1
ATOM 846 C C . ALA A 1 110 ? 15.333 -2.609 2.717 1.00 94.19 110 ALA A C 1
ATOM 848 O O . ALA A 1 110 ? 15.274 -3.832 2.639 1.00 94.19 110 ALA A O 1
ATOM 849 N N . ASP A 1 111 ? 15.605 -1.982 3.858 1.00 93.31 111 ASP A N 1
ATOM 850 C CA . ASP A 1 111 ? 15.736 -2.621 5.162 1.00 93.31 111 ASP A CA 1
ATOM 851 C C . ASP A 1 111 ? 14.435 -3.282 5.652 1.00 93.31 111 ASP A C 1
ATOM 853 O O . ASP A 1 111 ? 14.502 -4.281 6.365 1.00 93.31 111 ASP A O 1
ATOM 857 N N . LEU A 1 112 ? 13.270 -2.780 5.225 1.00 93.56 112 LEU A N 1
ATOM 858 C CA . LEU A 1 112 ? 11.955 -3.327 5.575 1.00 93.56 112 LEU A CA 1
ATOM 859 C C . LEU A 1 112 ? 11.347 -4.187 4.463 1.00 93.56 112 LEU A C 1
ATOM 861 O O . LEU A 1 112 ? 10.712 -5.201 4.739 1.00 93.56 112 LEU A O 1
ATOM 865 N N . THR A 1 113 ? 11.510 -3.772 3.206 1.00 92.06 113 THR A N 1
ATOM 866 C CA . THR A 1 113 ? 10.816 -4.367 2.050 1.00 92.06 113 THR A CA 1
ATOM 867 C C . THR A 1 113 ? 11.712 -5.266 1.201 1.00 92.06 113 THR A C 1
ATOM 869 O O . THR A 1 113 ? 11.227 -5.959 0.312 1.00 92.06 113 THR A O 1
ATOM 872 N N . GLY A 1 114 ? 13.027 -5.251 1.438 1.00 89.56 114 GLY A N 1
ATOM 873 C CA . GLY A 1 114 ? 14.012 -5.950 0.614 1.00 89.56 114 GLY A CA 1
ATOM 874 C C . GLY A 1 114 ? 14.380 -5.232 -0.690 1.00 89.56 114 GLY A C 1
ATOM 875 O O . GLY A 1 114 ? 15.239 -5.730 -1.414 1.00 89.56 114 GLY A O 1
ATOM 876 N N . THR A 1 115 ? 13.783 -4.070 -0.997 1.00 90.19 115 THR A N 1
ATOM 877 C CA . THR A 1 115 ? 14.063 -3.300 -2.223 1.00 90.19 115 THR A CA 1
ATOM 878 C C . THR A 1 115 ? 14.042 -1.781 -2.010 1.00 90.19 115 THR A C 1
ATOM 880 O O . THR A 1 115 ? 13.182 -1.227 -1.322 1.00 90.19 115 THR A O 1
ATOM 883 N N . GLU A 1 116 ? 14.964 -1.068 -2.665 1.00 93.50 116 GLU A N 1
ATOM 884 C CA . GLU A 1 116 ? 14.970 0.406 -2.721 1.00 93.50 116 GLU A CA 1
ATOM 885 C C . GLU A 1 116 ? 13.851 0.961 -3.623 1.00 93.50 116 GLU A C 1
ATOM 887 O O . GLU A 1 116 ? 13.566 2.159 -3.616 1.00 93.50 116 GLU A O 1
ATOM 892 N N . LYS A 1 117 ? 13.197 0.098 -4.406 1.00 95.12 117 LYS A N 1
ATOM 893 C CA . LYS A 1 117 ? 12.076 0.433 -5.288 1.00 95.12 117 LYS A CA 1
ATOM 894 C C . LYS A 1 117 ? 10.755 0.076 -4.621 1.00 95.12 117 LYS A C 1
ATOM 896 O O . LYS A 1 117 ? 9.998 -0.760 -5.095 1.00 95.12 117 LYS A O 1
ATOM 901 N N . SER A 1 118 ? 10.491 0.709 -3.483 1.00 96.50 118 SER A N 1
ATOM 902 C CA . SER A 1 118 ? 9.260 0.500 -2.721 1.00 96.50 118 SER A CA 1
ATOM 903 C C . SER A 1 118 ? 8.708 1.794 -2.137 1.00 96.50 118 SER A C 1
ATOM 905 O O . SER A 1 118 ? 9.448 2.754 -1.905 1.00 96.50 118 SER A O 1
ATOM 907 N N . VAL A 1 119 ? 7.402 1.800 -1.884 1.00 98.19 119 VAL A N 1
ATOM 908 C CA . VAL A 1 119 ? 6.686 2.853 -1.160 1.00 98.19 119 VAL A CA 1
ATOM 909 C C . VAL A 1 119 ? 5.842 2.202 -0.068 1.00 98.19 119 VAL A C 1
ATOM 911 O O . VAL A 1 119 ? 5.119 1.247 -0.338 1.00 98.19 119 VAL A O 1
ATOM 914 N N . ILE A 1 120 ? 5.933 2.720 1.154 1.00 98.44 120 ILE A N 1
ATOM 915 C CA . ILE A 1 120 ? 5.110 2.345 2.305 1.00 98.44 120 ILE A CA 1
ATOM 916 C C . ILE A 1 120 ? 4.170 3.514 2.592 1.00 98.44 120 ILE A C 1
ATOM 918 O O . ILE A 1 120 ? 4.639 4.634 2.790 1.00 98.44 120 ILE A O 1
ATOM 922 N N . LEU A 1 121 ? 2.866 3.250 2.610 1.00 98.56 121 LEU A N 1
ATOM 923 C CA . LEU A 1 121 ? 1.799 4.199 2.918 1.00 98.56 121 LEU A CA 1
ATOM 924 C C . LEU A 1 121 ? 1.047 3.722 4.158 1.00 98.56 121 LEU A C 1
ATOM 926 O O . LEU A 1 121 ? 0.702 2.541 4.253 1.00 98.56 121 LEU A O 1
ATOM 930 N N . THR A 1 122 ? 0.755 4.634 5.074 1.00 98.19 122 THR A N 1
ATOM 931 C CA . THR A 1 122 ? 0.006 4.328 6.298 1.00 98.19 122 THR A CA 1
ATOM 932 C C . THR A 1 122 ? -0.968 5.451 6.645 1.00 98.19 122 THR A C 1
ATOM 934 O O . THR A 1 122 ? -0.863 6.560 6.112 1.00 98.19 122 THR A O 1
ATOM 937 N N . ASP A 1 123 ? -1.944 5.171 7.509 1.00 96.81 123 ASP A N 1
ATOM 938 C CA . ASP A 1 123 ? -2.850 6.188 8.055 1.00 96.81 123 ASP A CA 1
ATOM 939 C C . ASP A 1 123 ? -2.155 7.088 9.093 1.00 96.81 123 ASP A C 1
ATOM 941 O O . ASP A 1 123 ? -1.055 6.791 9.551 1.00 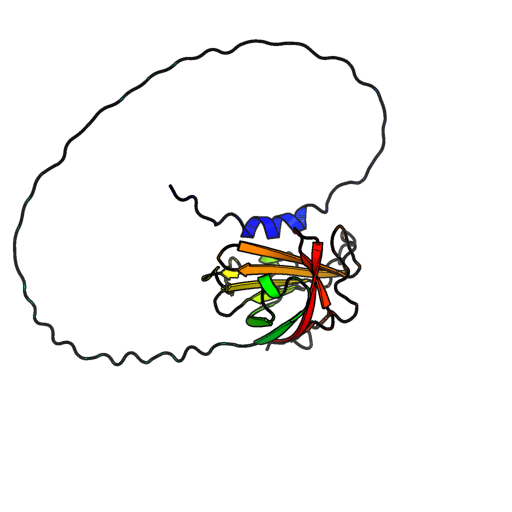96.81 123 ASP A O 1
ATOM 945 N N . GLU A 1 124 ? -2.810 8.178 9.501 1.00 94.94 124 GLU A N 1
ATOM 946 C CA . GLU A 1 124 ? -2.249 9.164 10.442 1.00 94.94 124 GLU A CA 1
ATOM 947 C C . GLU A 1 124 ? -1.821 8.571 11.799 1.00 94.94 124 GLU A C 1
ATOM 949 O O . GLU A 1 124 ? -0.857 9.052 12.398 1.00 94.94 124 GLU A O 1
ATOM 954 N N . ASN A 1 125 ? -2.469 7.491 12.255 1.00 93.31 125 ASN A N 1
ATOM 955 C CA . ASN A 1 125 ? -2.215 6.852 13.551 1.00 93.31 125 ASN A CA 1
ATOM 956 C C . ASN A 1 125 ? -1.184 5.715 13.474 1.00 93.31 125 ASN A C 1
ATOM 958 O O . ASN A 1 125 ? -0.910 5.057 14.485 1.00 93.31 125 ASN A O 1
ATOM 962 N N . THR A 1 126 ? -0.609 5.480 12.295 1.00 95.88 126 THR A N 1
ATOM 963 C CA . THR A 1 126 ? 0.375 4.428 12.044 1.00 95.88 126 THR A CA 1
ATOM 964 C C . THR A 1 126 ? 1.667 5.067 11.550 1.00 95.88 126 THR A C 1
ATOM 966 O O . THR A 1 126 ? 1.913 5.200 10.354 1.00 95.88 126 THR A O 1
ATOM 969 N N . GLU A 1 127 ? 2.504 5.494 12.487 1.00 95.81 127 GLU A N 1
ATOM 970 C CA . GLU A 1 127 ? 3.796 6.112 12.182 1.00 95.81 127 GLU A CA 1
ATOM 971 C C . GLU A 1 127 ? 4.760 5.088 11.563 1.00 95.81 127 GLU A C 1
ATOM 973 O O . GLU A 1 127 ? 4.719 3.907 11.908 1.00 95.81 127 GLU A O 1
ATOM 978 N N . ILE A 1 128 ? 5.637 5.522 10.654 1.00 96.62 128 ILE A N 1
ATOM 979 C CA . ILE A 1 128 ? 6.669 4.658 10.062 1.00 96.62 128 ILE A CA 1
ATOM 980 C C . ILE A 1 128 ? 8.008 4.971 10.733 1.00 96.62 128 ILE A C 1
ATOM 982 O O . ILE A 1 128 ? 8.654 5.967 10.406 1.00 96.62 128 ILE A O 1
ATOM 986 N N . THR A 1 129 ? 8.438 4.111 11.654 1.00 96.06 129 THR A N 1
ATOM 987 C CA . THR A 1 129 ? 9.688 4.273 12.409 1.00 96.06 129 THR A CA 1
ATOM 988 C C . THR A 1 129 ? 10.870 3.599 11.701 1.00 96.06 129 THR A C 1
ATOM 990 O O . THR A 1 129 ? 10.755 3.065 10.589 1.00 96.06 129 THR A O 1
ATOM 993 N N . GLU A 1 130 ? 12.046 3.614 12.336 1.00 93.75 130 GLU A N 1
ATOM 994 C CA . GLU A 1 130 ? 13.206 2.841 11.875 1.00 93.75 130 GLU A CA 1
ATOM 995 C C . GLU A 1 130 ? 12.917 1.330 11.851 1.00 93.75 130 GLU A C 1
ATOM 997 O O . GLU A 1 130 ? 13.407 0.643 10.964 1.00 93.75 130 GLU A O 1
ATOM 1002 N N . GLU A 1 131 ? 12.055 0.817 12.730 1.00 95.31 131 GLU A N 1
ATOM 1003 C CA . GLU A 1 131 ? 11.696 -0.610 12.769 1.00 95.31 131 GLU A CA 1
ATOM 1004 C C . GLU A 1 131 ? 10.506 -0.954 11.852 1.00 95.31 131 GLU A C 1
ATOM 1006 O O . GLU A 1 131 ? 10.252 -2.124 11.565 1.00 95.31 131 GLU A O 1
ATOM 1011 N N . GLY A 1 132 ? 9.791 0.061 11.354 1.00 95.94 132 GLY A N 1
ATOM 1012 C CA . GLY A 1 132 ? 8.690 -0.074 10.403 1.00 95.94 132 GLY A CA 1
ATOM 1013 C C . GLY A 1 132 ? 7.394 0.593 10.861 1.00 95.94 132 GLY A C 1
ATOM 1014 O O . GLY A 1 132 ? 7.411 1.423 11.765 1.00 95.94 132 GLY A O 1
ATOM 1015 N N . PRO A 1 133 ? 6.264 0.289 10.201 1.00 96.94 133 PRO A N 1
ATOM 1016 C CA . PRO A 1 133 ? 4.957 0.794 10.606 1.00 96.94 133 PRO A CA 1
ATOM 1017 C C . PRO A 1 133 ? 4.583 0.358 12.029 1.00 96.94 133 PRO A C 1
ATOM 1019 O O . PRO A 1 133 ? 4.595 -0.835 12.338 1.00 96.94 133 PRO A O 1
ATOM 1022 N N . GLU A 1 134 ? 4.188 1.313 12.867 1.00 96.00 134 GLU A N 1
ATOM 1023 C CA . GLU A 1 134 ? 3.752 1.107 14.250 1.00 96.00 134 GLU A CA 1
ATOM 1024 C C . GLU A 1 134 ? 2.305 1.596 14.433 1.00 96.00 134 GLU A C 1
ATOM 1026 O O . GLU A 1 134 ? 2.078 2.759 14.781 1.00 96.00 134 GLU A O 1
ATOM 1031 N N . PRO A 1 135 ? 1.298 0.730 14.201 1.00 92.25 135 PRO A N 1
ATOM 1032 C CA . PRO A 1 135 ? -0.099 1.099 14.395 1.00 92.25 135 PRO A CA 1
ATOM 1033 C C . PRO A 1 135 ? -0.388 1.364 15.876 1.00 92.25 135 PRO A C 1
ATOM 1035 O O . PRO A 1 135 ? -0.324 0.453 16.708 1.00 92.25 135 PRO A O 1
ATOM 1038 N N . LYS A 1 136 ? -0.732 2.610 16.219 1.00 89.44 136 LYS A N 1
ATOM 1039 C CA . LYS A 1 136 ? -1.139 2.990 17.586 1.00 89.44 136 LYS A CA 1
ATOM 1040 C C . LYS A 1 136 ? -2.620 2.690 17.837 1.00 89.44 136 LYS A C 1
ATOM 1042 O O . LYS A 1 136 ? -3.031 2.517 18.985 1.00 89.44 136 LYS A O 1
ATOM 1047 N N . ASN A 1 137 ? -3.405 2.590 16.764 1.00 85.81 137 ASN A N 1
ATOM 1048 C CA . ASN A 1 137 ? -4.826 2.274 16.776 1.00 85.81 137 ASN A CA 1
ATOM 1049 C C . ASN A 1 137 ? -5.111 1.104 15.819 1.00 85.81 137 ASN A C 1
ATOM 1051 O O . ASN A 1 137 ? -4.788 1.176 14.639 1.00 85.81 137 ASN A O 1
ATOM 1055 N N . LEU A 1 138 ? -5.718 0.031 16.333 1.00 90.00 138 LEU A N 1
ATOM 1056 C CA . LEU A 1 138 ? -6.108 -1.139 15.536 1.00 90.00 138 LEU A CA 1
ATOM 1057 C C . LEU A 1 138 ? -7.613 -1.180 15.230 1.00 90.00 138 LEU A C 1
ATOM 1059 O O . LEU A 1 138 ? -8.066 -2.110 14.569 1.00 90.00 138 LEU A O 1
ATOM 1063 N N . ASP A 1 139 ? -8.387 -0.204 15.708 1.00 89.12 139 ASP A N 1
ATOM 1064 C CA . ASP A 1 139 ? -9.824 -0.116 15.437 1.00 89.12 139 ASP A CA 1
ATOM 1065 C C . ASP A 1 139 ? -10.082 0.372 14.008 1.00 89.12 139 ASP A C 1
ATOM 1067 O O . ASP A 1 139 ? -11.065 -0.020 13.382 1.00 89.12 139 ASP A O 1
ATOM 1071 N N . LYS A 1 140 ? -9.191 1.226 13.492 1.00 89.38 140 LYS A N 1
ATOM 1072 C CA . LYS A 1 140 ? -9.202 1.700 12.109 1.00 89.38 140 LYS A CA 1
ATOM 1073 C C . LYS A 1 140 ? -7.808 2.176 11.709 1.00 89.38 140 LYS A C 1
ATOM 1075 O O . LYS A 1 140 ? -7.358 3.211 12.193 1.00 89.38 140 LYS A O 1
ATOM 1080 N N . GLY A 1 141 ? -7.158 1.455 10.806 1.00 95.31 141 GLY A N 1
ATOM 1081 C CA . GLY A 1 141 ? -5.852 1.839 10.268 1.00 95.31 141 GLY A CA 1
ATOM 1082 C C . GLY A 1 141 ? -5.458 0.988 9.070 1.00 95.31 141 GLY A C 1
ATOM 1083 O O . GLY A 1 141 ? -6.152 0.027 8.734 1.00 95.31 141 GLY A O 1
ATOM 1084 N N . PHE A 1 142 ? -4.344 1.314 8.421 1.00 97.94 142 PHE A N 1
ATOM 1085 C CA . PHE A 1 142 ? -3.805 0.467 7.358 1.00 97.94 142 PHE A CA 1
ATOM 1086 C C . PHE A 1 142 ? -2.294 0.614 7.181 1.00 97.94 142 PHE A C 1
ATOM 1088 O O . PHE A 1 142 ? -1.686 1.632 7.508 1.00 97.94 142 PHE A O 1
ATOM 1095 N N . VAL A 1 143 ? -1.708 -0.421 6.585 1.00 98.44 143 VAL A N 1
ATOM 1096 C CA . VAL A 1 143 ? -0.355 -0.414 6.030 1.00 98.44 143 VAL A CA 1
ATOM 1097 C C . VAL A 1 143 ? -0.439 -0.940 4.606 1.00 98.44 143 VAL A C 1
ATOM 1099 O O . VAL A 1 143 ? -0.920 -2.049 4.386 1.00 98.44 143 VAL A O 1
ATOM 1102 N N . LEU A 1 144 ? 0.042 -0.166 3.639 1.00 98.69 144 LEU A N 1
ATOM 1103 C CA . LEU A 1 144 ? 0.113 -0.540 2.229 1.00 98.69 144 LEU A CA 1
ATOM 1104 C C . LEU A 1 144 ? 1.555 -0.411 1.757 1.00 98.69 144 LEU A C 1
ATOM 1106 O O . LEU A 1 144 ? 2.176 0.637 1.904 1.00 98.69 144 LEU A O 1
ATOM 1110 N N . ILE A 1 145 ? 2.077 -1.475 1.162 1.00 98.50 145 ILE A N 1
ATOM 1111 C CA . ILE A 1 145 ? 3.397 -1.511 0.545 1.00 98.50 145 ILE A CA 1
ATOM 1112 C C . ILE A 1 145 ? 3.208 -1.746 -0.949 1.00 98.50 145 ILE A C 1
ATOM 1114 O O . ILE A 1 145 ? 2.568 -2.719 -1.342 1.00 98.50 145 ILE A O 1
ATOM 1118 N N . GLY A 1 146 ? 3.739 -0.841 -1.766 1.00 97.50 146 GLY A N 1
ATOM 1119 C CA . GLY A 1 146 ? 3.855 -1.013 -3.210 1.00 97.50 146 GLY A CA 1
ATOM 1120 C C . GLY A 1 146 ? 5.307 -1.273 -3.590 1.00 97.50 146 GLY A C 1
ATOM 1121 O O . GLY A 1 146 ? 6.169 -0.442 -3.284 1.00 97.50 146 GLY A O 1
ATOM 1122 N N . GLY A 1 147 ? 5.577 -2.402 -4.238 1.00 94.94 147 GLY A N 1
ATOM 1123 C CA . GLY A 1 147 ? 6.884 -2.757 -4.779 1.00 94.94 147 GLY A CA 1
ATOM 1124 C C . GLY A 1 147 ? 6.954 -2.544 -6.289 1.00 94.94 147 GLY A C 1
ATOM 1125 O O . GLY A 1 147 ? 5.984 -2.765 -7.014 1.00 94.94 147 GLY A O 1
ATOM 1126 N N . ASP A 1 148 ? 8.118 -2.124 -6.770 1.00 92.56 148 ASP A N 1
ATOM 1127 C CA . ASP A 1 148 ? 8.446 -1.995 -8.189 1.00 92.56 148 ASP A CA 1
ATOM 1128 C C . ASP A 1 148 ? 9.816 -2.628 -8.469 1.00 92.56 148 ASP A C 1
ATOM 1130 O O . ASP A 1 148 ? 10.632 -2.811 -7.563 1.00 92.56 148 ASP A O 1
ATOM 1134 N N . ASP A 1 149 ? 10.064 -2.967 -9.731 1.00 84.56 149 ASP A N 1
ATOM 1135 C CA . ASP A 1 149 ? 11.294 -3.614 -10.205 1.00 84.56 149 ASP A CA 1
ATOM 1136 C C . ASP A 1 149 ? 11.699 -4.862 -9.382 1.00 84.56 149 ASP A C 1
ATOM 1138 O O . ASP A 1 149 ? 12.859 -5.088 -9.031 1.00 84.56 149 ASP A O 1
ATOM 1142 N N . LEU A 1 150 ? 10.721 -5.703 -9.041 1.00 81.88 150 LEU A N 1
ATOM 1143 C CA . LEU A 1 150 ? 10.912 -6.872 -8.168 1.00 81.88 150 LEU A CA 1
ATOM 1144 C C . LEU A 1 150 ? 11.575 -8.070 -8.868 1.00 81.88 150 LEU A C 1
ATOM 1146 O O . LEU A 1 150 ? 11.958 -9.042 -8.213 1.00 81.88 150 LEU A O 1
ATOM 1150 N N . ASN A 1 151 ? 11.729 -8.011 -10.192 1.00 79.56 151 ASN A N 1
ATOM 1151 C CA . ASN A 1 151 ? 12.334 -9.062 -11.015 1.00 79.56 151 ASN A CA 1
ATOM 1152 C C . ASN A 1 151 ? 13.776 -8.732 -11.451 1.00 79.56 151 ASN A C 1
ATOM 1154 O O . ASN A 1 151 ? 14.277 -9.237 -12.456 1.00 79.56 151 ASN A O 1
ATOM 1158 N N . THR A 1 152 ? 14.466 -7.867 -10.711 1.00 71.38 152 THR A N 1
ATOM 1159 C CA . THR A 1 152 ? 15.841 -7.433 -11.026 1.00 71.38 152 THR A CA 1
ATOM 1160 C C . THR A 1 152 ? 16.821 -8.593 -11.215 1.00 71.38 152 THR A C 1
ATOM 1162 O O . THR A 1 152 ? 17.684 -8.533 -12.094 1.00 71.38 152 THR A O 1
ATOM 1165 N N . ASP A 1 153 ? 16.643 -9.681 -10.464 1.00 69.75 153 ASP A N 1
ATOM 1166 C CA . ASP A 1 153 ? 17.532 -10.847 -10.491 1.00 69.75 153 ASP A CA 1
ATOM 1167 C C . ASP A 1 153 ? 16.971 -12.056 -11.268 1.00 69.75 153 ASP A C 1
ATOM 1169 O O . ASP A 1 153 ? 17.596 -13.121 -11.294 1.00 69.75 153 ASP A O 1
ATOM 1173 N N . GLY A 1 154 ? 15.803 -11.935 -11.914 1.00 66.88 154 GLY A N 1
ATOM 1174 C CA . GLY A 1 154 ? 15.186 -13.048 -12.653 1.00 66.88 154 GLY A CA 1
ATOM 1175 C C . GLY A 1 154 ? 14.572 -14.142 -11.767 1.00 66.88 154 GLY A C 1
ATOM 1176 O O . GLY A 1 154 ? 14.232 -15.217 -12.265 1.00 66.88 154 GLY A O 1
ATOM 1177 N N . THR A 1 155 ? 14.508 -13.920 -10.452 1.00 64.94 155 THR A N 1
ATOM 1178 C CA . THR A 1 155 ? 14.101 -14.909 -9.439 1.00 64.94 155 THR A CA 1
ATOM 1179 C C . THR A 1 155 ? 12.604 -14.897 -9.156 1.00 64.94 155 THR A C 1
ATOM 1181 O O . THR A 1 155 ? 12.071 -15.888 -8.655 1.00 64.94 155 THR A O 1
ATOM 1184 N N . THR A 1 156 ? 11.921 -13.805 -9.491 1.00 67.56 156 THR A N 1
ATOM 1185 C CA . THR A 1 156 ? 10.477 -13.634 -9.330 1.00 67.56 156 THR A CA 1
ATOM 1186 C C . THR A 1 156 ? 9.852 -13.456 -10.712 1.00 67.56 156 THR A C 1
ATOM 1188 O O . THR A 1 156 ? 10.498 -13.005 -11.649 1.00 67.56 156 THR A O 1
ATOM 1191 N N . SER A 1 157 ? 8.594 -13.842 -10.902 1.00 79.88 157 SER A N 1
ATOM 1192 C CA . SER A 1 157 ? 7.880 -13.484 -12.138 1.00 79.88 157 SER A CA 1
ATOM 1193 C C . SER A 1 157 ? 7.184 -12.128 -12.044 1.00 79.88 157 SER A C 1
ATOM 1195 O O . SER A 1 157 ? 6.745 -11.623 -13.070 1.00 79.88 157 SER A O 1
ATOM 1197 N N . ALA A 1 158 ? 7.068 -11.564 -10.839 1.00 85.88 158 ALA A N 1
ATOM 1198 C CA . ALA A 1 158 ? 6.416 -10.288 -10.589 1.00 85.88 158 ALA A CA 1
ATOM 1199 C C . ALA A 1 158 ? 7.416 -9.140 -10.766 1.00 85.88 158 ALA A C 1
ATOM 1201 O O . ALA A 1 158 ? 8.499 -9.151 -10.196 1.00 85.88 158 ALA A O 1
ATOM 1202 N N . GLU A 1 159 ? 7.042 -8.147 -11.555 1.00 91.06 159 GLU A N 1
ATOM 1203 C CA . GLU A 1 159 ? 7.745 -6.877 -11.726 1.00 91.06 159 GLU A CA 1
ATOM 1204 C C . GLU A 1 159 ? 7.300 -5.860 -10.670 1.00 91.06 159 GLU A C 1
ATOM 1206 O O . GLU A 1 159 ? 8.128 -5.104 -10.174 1.00 91.06 159 GLU A O 1
ATOM 1211 N N . LYS A 1 160 ? 6.013 -5.863 -10.307 1.00 93.44 160 LYS A N 1
ATOM 1212 C CA . LYS A 1 160 ? 5.421 -4.977 -9.294 1.00 93.44 160 LYS A CA 1
ATOM 1213 C C . LYS A 1 160 ? 4.462 -5.747 -8.404 1.00 93.44 160 LYS A C 1
ATOM 1215 O O . LYS A 1 160 ? 3.906 -6.756 -8.842 1.00 93.44 160 LYS A O 1
ATOM 1220 N N . ASP A 1 161 ? 4.213 -5.251 -7.203 1.00 95.25 161 ASP A N 1
ATOM 1221 C CA . ASP A 1 161 ? 3.221 -5.826 -6.301 1.00 95.25 161 ASP A CA 1
ATOM 1222 C C . ASP A 1 161 ? 2.571 -4.785 -5.388 1.00 95.25 161 ASP A C 1
ATOM 1224 O O . ASP A 1 161 ? 3.035 -3.653 -5.243 1.00 95.25 161 ASP A O 1
ATOM 1228 N N . ILE A 1 162 ? 1.455 -5.191 -4.787 1.00 97.94 162 ILE A N 1
ATOM 1229 C CA . ILE A 1 162 ? 0.879 -4.519 -3.627 1.00 97.94 162 ILE A CA 1
ATOM 1230 C C . ILE A 1 162 ? 0.710 -5.568 -2.536 1.00 97.94 162 ILE A C 1
ATOM 1232 O O . ILE A 1 162 ? 0.156 -6.640 -2.781 1.00 97.94 162 ILE A O 1
ATOM 1236 N N . SER A 1 163 ? 1.126 -5.221 -1.323 1.00 97.19 163 SER A N 1
ATOM 1237 C CA . SER A 1 163 ? 0.808 -5.936 -0.092 1.00 97.19 163 SER A CA 1
ATOM 1238 C C . SER A 1 163 ? 0.175 -4.953 0.881 1.00 97.19 163 SER A C 1
ATOM 1240 O O . SER A 1 163 ? 0.797 -3.961 1.256 1.00 97.19 163 SER A O 1
ATOM 1242 N N . MET A 1 164 ? -1.053 -5.218 1.310 1.00 98.31 164 MET A N 1
ATOM 1243 C CA . MET A 1 164 ? -1.819 -4.303 2.149 1.00 98.31 164 MET A CA 1
ATOM 1244 C C . MET A 1 164 ? -2.468 -5.037 3.317 1.00 98.31 164 MET A C 1
ATOM 1246 O O . MET A 1 164 ? -2.966 -6.149 3.169 1.00 98.31 164 MET A O 1
ATOM 1250 N N . VAL A 1 165 ? -2.488 -4.394 4.479 1.00 97.94 165 VAL A N 1
ATOM 1251 C CA . VAL A 1 165 ? -3.252 -4.824 5.648 1.00 97.94 165 VAL A CA 1
ATOM 1252 C C . VAL A 1 165 ? -4.129 -3.666 6.096 1.00 97.94 165 VAL A C 1
ATOM 1254 O O . VAL A 1 165 ? -3.626 -2.560 6.284 1.00 97.94 165 VAL A O 1
ATOM 1257 N N . ILE A 1 166 ? -5.423 -3.922 6.270 1.00 97.56 166 ILE A N 1
ATOM 1258 C CA . ILE A 1 166 ? -6.374 -2.987 6.879 1.00 97.56 166 ILE A CA 1
ATOM 1259 C C . ILE A 1 166 ? -6.765 -3.543 8.250 1.00 97.56 166 ILE A C 1
ATOM 1261 O O . ILE A 1 166 ? -7.085 -4.726 8.370 1.00 97.56 166 ILE A O 1
ATOM 1265 N N . PHE A 1 167 ? -6.722 -2.696 9.276 1.00 96.00 167 PHE A N 1
ATOM 1266 C CA . PHE A 1 167 ? -7.122 -3.026 10.640 1.00 96.00 167 PHE A CA 1
ATOM 1267 C C . PHE A 1 167 ? -8.521 -2.476 10.911 1.00 96.00 167 PHE A C 1
ATOM 1269 O O . PHE A 1 167 ? -8.731 -1.271 10.755 1.00 96.00 167 PHE A O 1
ATOM 1276 N N . ILE A 1 168 ? -9.451 -3.341 11.320 1.00 94.88 168 ILE A N 1
ATOM 1277 C CA . ILE A 1 168 ? -10.815 -2.973 11.731 1.00 94.88 168 ILE A CA 1
ATOM 1278 C C . ILE A 1 168 ? -11.129 -3.686 13.043 1.00 94.88 168 ILE A C 1
ATOM 1280 O O . ILE A 1 168 ? -11.055 -4.910 13.106 1.00 94.88 168 ILE A O 1
ATOM 1284 N N . ASP A 1 169 ? -11.456 -2.940 14.100 1.00 93.81 169 ASP A N 1
ATOM 1285 C CA . ASP A 1 169 ? -11.778 -3.479 15.436 1.00 93.81 169 ASP A CA 1
ATOM 1286 C C . ASP A 1 169 ? -10.755 -4.521 15.967 1.00 93.81 169 ASP A C 1
ATOM 1288 O O . ASP A 1 169 ? -11.083 -5.473 16.686 1.00 93.81 169 ASP A O 1
ATOM 1292 N N . GLY A 1 170 ? -9.477 -4.361 15.608 1.00 92.06 170 GLY A N 1
ATOM 1293 C CA . GLY A 1 170 ? -8.388 -5.266 15.977 1.00 92.06 170 GLY A CA 1
ATOM 1294 C C . GLY A 1 170 ? -8.283 -6.557 15.157 1.00 92.06 170 GLY A C 1
ATOM 1295 O O . GLY A 1 170 ? -7.477 -7.420 15.528 1.00 92.06 170 GLY A O 1
ATOM 1296 N N . GLU A 1 171 ? -9.076 -6.700 14.095 1.00 94.62 171 GLU A N 1
ATOM 1297 C CA . GLU A 1 171 ? -8.981 -7.735 13.062 1.00 94.62 171 GLU A CA 1
ATOM 1298 C C . GLU A 1 171 ? -8.169 -7.234 11.860 1.00 94.62 171 GLU A C 1
ATOM 1300 O O . GLU A 1 171 ? -8.178 -6.047 11.538 1.00 94.62 171 GLU A O 1
ATOM 1305 N N . GLU A 1 172 ? -7.439 -8.143 11.212 1.00 95.69 172 GLU A N 1
ATOM 1306 C CA . GLU A 1 172 ? -6.577 -7.841 10.070 1.00 95.69 172 GLU A CA 1
ATOM 1307 C C . GLU A 1 172 ? -7.177 -8.388 8.779 1.00 95.69 172 GLU A C 1
ATOM 1309 O O . GLU A 1 172 ? -7.396 -9.590 8.654 1.00 95.69 172 GLU A O 1
ATOM 1314 N N . TYR A 1 173 ? -7.338 -7.513 7.793 1.00 97.06 173 TYR A N 1
ATOM 1315 C CA . TYR A 1 173 ? -7.770 -7.856 6.445 1.00 97.06 173 TYR A CA 1
ATOM 1316 C C . TYR A 1 173 ? -6.572 -7.709 5.515 1.00 97.06 173 TYR A C 1
ATOM 1318 O O . TYR A 1 173 ? -6.050 -6.607 5.327 1.00 97.06 173 TYR A O 1
ATOM 1326 N N . ARG A 1 174 ? -6.083 -8.833 4.987 1.00 97.69 174 ARG A N 1
ATOM 1327 C CA . ARG A 1 174 ? -4.835 -8.905 4.219 1.00 97.69 174 ARG A CA 1
ATOM 1328 C C . ARG A 1 174 ? -5.143 -8.992 2.736 1.00 97.69 174 ARG A C 1
ATOM 1330 O O . ARG A 1 174 ? -5.849 -9.895 2.303 1.00 97.69 174 ARG A O 1
ATOM 1337 N N . PHE A 1 175 ? -4.570 -8.084 1.962 1.00 97.81 175 PHE A N 1
ATOM 1338 C CA . PHE A 1 175 ? -4.782 -7.975 0.529 1.00 97.81 175 PHE A CA 1
ATOM 1339 C C . PHE A 1 175 ? -3.460 -7.993 -0.227 1.00 97.81 175 PHE A C 1
ATOM 1341 O O . PHE A 1 175 ? -2.440 -7.510 0.269 1.00 97.81 175 PHE A O 1
ATOM 1348 N N . GLY A 1 176 ? -3.488 -8.472 -1.467 1.00 96.81 176 GLY A N 1
ATOM 1349 C CA . GLY A 1 176 ? -2.370 -8.252 -2.371 1.00 96.81 176 GLY A CA 1
ATOM 1350 C C . GLY A 1 176 ? -2.681 -8.479 -3.841 1.00 96.81 176 GLY A C 1
ATOM 1351 O O . GLY A 1 176 ? -3.752 -8.956 -4.213 1.00 96.81 176 GLY A O 1
ATOM 1352 N N . CYS A 1 177 ? -1.728 -8.115 -4.686 1.00 97.25 177 CYS A N 1
ATOM 1353 C CA . CYS A 1 177 ? -1.738 -8.352 -6.127 1.00 97.25 177 CYS A CA 1
ATOM 1354 C C . CYS A 1 177 ? -0.298 -8.334 -6.660 1.00 97.25 177 CYS A C 1
ATOM 1356 O O . CYS A 1 177 ? 0.608 -7.872 -5.969 1.00 97.25 177 CYS A O 1
ATOM 1358 N N . ALA A 1 178 ? -0.086 -8.799 -7.893 1.00 95.12 178 ALA A N 1
ATOM 1359 C CA . ALA A 1 178 ? 1.209 -8.721 -8.570 1.00 95.12 178 ALA A CA 1
ATOM 1360 C C . ALA A 1 178 ? 1.057 -8.394 -10.065 1.00 95.12 178 ALA A C 1
ATOM 1362 O O . ALA A 1 178 ? 0.046 -8.736 -10.672 1.00 95.12 178 ALA A O 1
ATOM 1363 N N . VAL A 1 179 ? 2.066 -7.770 -10.676 1.00 92.88 179 VAL A N 1
ATOM 1364 C CA . VAL A 1 179 ? 2.140 -7.496 -12.123 1.00 92.88 179 VAL A CA 1
ATOM 1365 C C . VAL A 1 179 ? 3.442 -8.064 -12.689 1.00 92.88 179 VAL A C 1
ATOM 1367 O O . VAL A 1 179 ? 4.494 -7.643 -12.224 1.00 92.88 179 VAL A O 1
ATOM 1370 N N . PRO A 1 180 ? 3.417 -8.955 -13.699 1.00 89.44 180 PRO A N 1
ATOM 1371 C CA . PRO A 1 180 ? 2.255 -9.758 -14.068 1.00 89.44 180 PRO A CA 1
ATOM 1372 C C . PRO A 1 180 ? 1.798 -10.618 -12.881 1.00 89.44 180 PRO A C 1
ATOM 1374 O O . PRO A 1 180 ? 2.544 -10.830 -11.921 1.00 89.44 180 PRO A O 1
ATOM 1377 N N . ASN A 1 181 ? 0.573 -11.137 -12.959 1.00 86.75 181 ASN A N 1
ATOM 1378 C CA . ASN A 1 181 ? 0.031 -12.007 -11.920 1.00 86.75 181 ASN A CA 1
ATOM 1379 C C . ASN A 1 181 ? 0.994 -13.165 -11.574 1.00 86.75 181 ASN A C 1
ATOM 1381 O O . ASN A 1 181 ? 1.592 -13.797 -12.450 1.00 86.75 181 ASN A O 1
ATOM 1385 N N . SER A 1 182 ? 1.139 -13.458 -10.282 1.00 83.38 182 SER A N 1
ATOM 1386 C CA . SER A 1 182 ? 2.107 -14.433 -9.773 1.00 83.38 182 SER A CA 1
ATOM 1387 C C . SER A 1 182 ? 1.550 -15.182 -8.565 1.00 83.38 182 SER A C 1
ATOM 1389 O O . SER A 1 182 ? 0.907 -14.593 -7.696 1.00 83.38 182 SER A O 1
ATOM 1391 N N . GLY A 1 183 ? 1.806 -16.491 -8.489 1.00 80.62 183 GLY A N 1
ATOM 1392 C CA . GLY A 1 183 ? 1.345 -17.334 -7.382 1.00 80.62 183 GLY A CA 1
ATOM 1393 C C . GLY A 1 183 ? -0.179 -17.314 -7.211 1.00 80.62 183 GLY A C 1
ATOM 1394 O O . GLY A 1 183 ? -0.911 -17.578 -8.163 1.00 80.62 183 GLY A O 1
ATOM 1395 N N . ASN A 1 184 ? -0.635 -17.011 -5.991 1.00 78.88 184 ASN A N 1
ATOM 1396 C CA . ASN A 1 184 ? -2.057 -16.899 -5.634 1.00 78.88 184 ASN A CA 1
ATOM 1397 C C . ASN A 1 184 ? -2.611 -15.472 -5.786 1.00 78.88 184 ASN A C 1
ATOM 1399 O O . ASN A 1 184 ? -3.765 -15.225 -5.447 1.00 78.88 184 ASN A O 1
ATOM 1403 N N . PHE A 1 185 ? -1.800 -14.525 -6.258 1.00 89.75 185 PHE A N 1
ATOM 1404 C CA . PHE A 1 185 ? -2.220 -13.141 -6.417 1.00 89.75 185 PHE A CA 1
ATOM 1405 C C . PHE A 1 185 ? -2.872 -12.906 -7.780 1.00 89.75 185 PHE A C 1
ATOM 1407 O O . PHE A 1 185 ? -2.503 -13.506 -8.795 1.00 89.75 185 PHE A O 1
ATOM 1414 N N . ILE A 1 186 ? -3.839 -11.991 -7.795 1.00 93.81 186 ILE A N 1
ATOM 1415 C CA . ILE A 1 186 ? -4.422 -11.463 -9.028 1.00 93.81 186 ILE A CA 1
ATOM 1416 C C . ILE A 1 186 ? -3.502 -10.408 -9.651 1.00 93.81 186 ILE A C 1
ATOM 1418 O O . ILE A 1 186 ? -2.560 -9.930 -9.016 1.00 93.81 186 ILE A O 1
ATOM 1422 N N . ASP A 1 187 ? -3.784 -10.049 -10.902 1.00 95.19 187 ASP A N 1
ATOM 1423 C CA . ASP A 1 187 ? -3.117 -8.921 -11.549 1.00 95.19 187 ASP A CA 1
ATOM 1424 C C . ASP A 1 187 ? -3.512 -7.605 -10.854 1.00 95.19 187 ASP A C 1
ATOM 1426 O O . ASP A 1 187 ? -4.697 -7.401 -10.583 1.00 95.19 187 ASP A O 1
ATOM 1430 N N . CYS A 1 188 ? -2.555 -6.714 -10.564 1.00 96.62 188 CYS A N 1
ATOM 1431 C CA . CYS A 1 188 ? -2.875 -5.400 -9.981 1.00 96.62 188 CYS A CA 1
ATOM 1432 C C . CYS A 1 188 ? -3.613 -4.468 -10.953 1.00 96.62 188 CYS A C 1
ATOM 1434 O O . CYS A 1 188 ? -4.100 -3.418 -10.547 1.00 96.62 188 CYS A O 1
ATOM 1436 N N . GLY A 1 189 ? -3.685 -4.808 -12.238 1.00 94.06 189 GLY A N 1
ATOM 1437 C CA . GLY A 1 189 ? -4.187 -3.942 -13.291 1.00 94.06 189 GLY A CA 1
ATOM 1438 C C . GLY A 1 189 ? -3.059 -3.169 -13.974 1.00 94.06 189 GLY A C 1
ATOM 1439 O O . GLY A 1 189 ? -2.094 -2.723 -13.356 1.00 94.06 189 GLY A O 1
ATOM 1440 N N . ALA A 1 190 ? -3.207 -2.973 -15.285 1.00 89.94 190 ALA A N 1
ATOM 1441 C CA . ALA A 1 190 ? -2.164 -2.403 -16.141 1.00 89.94 190 ALA A CA 1
ATOM 1442 C C . ALA A 1 190 ? -1.829 -0.928 -15.851 1.00 89.94 190 ALA A C 1
ATOM 1444 O O . ALA A 1 190 ? -0.766 -0.458 -16.253 1.00 89.94 190 ALA A O 1
ATOM 1445 N N . ASP A 1 191 ? -2.735 -0.202 -15.191 1.00 93.75 191 ASP A N 1
ATOM 1446 C CA . ASP A 1 191 ? -2.567 1.217 -14.875 1.00 93.75 191 ASP A CA 1
ATOM 1447 C C . ASP A 1 191 ? -2.011 1.452 -13.452 1.00 93.75 191 ASP A C 1
ATOM 1449 O O . ASP A 1 191 ? -1.800 2.605 -13.073 1.00 93.75 191 ASP A O 1
ATOM 1453 N N . TYR A 1 192 ? -1.735 0.391 -12.676 1.00 96.62 192 TYR A N 1
ATOM 1454 C CA . TYR A 1 192 ? -0.989 0.502 -11.420 1.00 96.62 192 TYR A CA 1
ATOM 1455 C C . TYR A 1 192 ? 0.468 0.898 -11.699 1.00 96.62 192 TYR A C 1
ATOM 1457 O O . TYR A 1 192 ? 1.192 0.212 -12.433 1.00 96.62 192 TYR A O 1
ATOM 1465 N N . ASN A 1 193 ? 0.921 2.010 -11.115 1.00 96.62 193 ASN A N 1
ATOM 1466 C CA . ASN A 1 193 ? 2.274 2.497 -11.353 1.00 96.62 193 ASN A CA 1
ATOM 1467 C C . ASN A 1 193 ? 2.865 3.270 -10.174 1.00 96.62 193 ASN A C 1
ATOM 1469 O O . ASN A 1 193 ? 2.200 4.117 -9.583 1.00 96.62 193 ASN A O 1
ATOM 1473 N N . ILE A 1 194 ? 4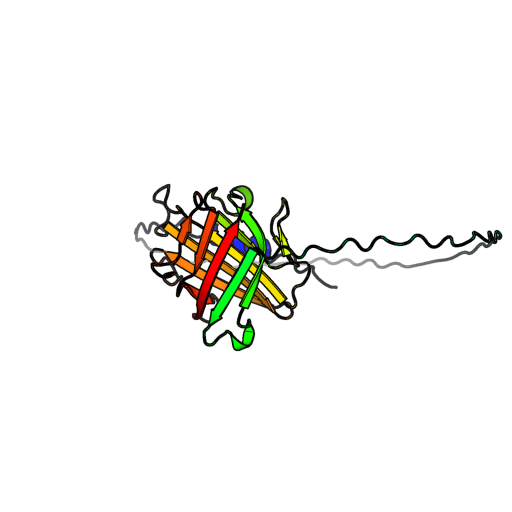.157 3.047 -9.927 1.00 97.31 194 ILE A N 1
ATOM 1474 C CA . ILE A 1 194 ? 4.999 3.892 -9.083 1.00 97.31 194 ILE A CA 1
ATOM 1475 C C . ILE A 1 194 ? 5.967 4.637 -10.002 1.00 97.31 194 ILE A C 1
ATOM 1477 O O . ILE A 1 194 ? 6.610 4.036 -10.860 1.00 97.31 194 ILE A O 1
ATOM 1481 N N . ASP A 1 195 ? 6.054 5.953 -9.858 1.00 96.62 195 ASP A N 1
ATOM 1482 C CA . ASP A 1 195 ? 7.017 6.789 -10.565 1.00 96.62 195 ASP A CA 1
ATOM 1483 C C . ASP A 1 195 ? 7.857 7.546 -9.533 1.00 96.62 195 ASP A C 1
ATOM 1485 O O . ASP A 1 195 ? 7.435 8.550 -8.959 1.00 96.62 195 ASP A O 1
ATOM 1489 N N . PHE A 1 196 ? 9.066 7.040 -9.282 1.00 95.88 196 PHE A N 1
ATOM 1490 C CA . PHE A 1 196 ? 9.992 7.620 -8.307 1.00 95.88 196 PHE A CA 1
ATOM 1491 C C . PHE A 1 196 ? 10.580 8.965 -8.757 1.00 95.88 196 PHE A C 1
ATOM 1493 O O . PHE A 1 196 ? 10.999 9.748 -7.906 1.00 95.88 196 PHE A O 1
ATOM 1500 N N . ASP A 1 197 ? 10.600 9.249 -10.064 1.00 95.75 197 ASP A N 1
ATOM 1501 C CA . ASP A 1 197 ? 11.095 10.523 -10.595 1.00 95.75 197 ASP A CA 1
ATOM 1502 C C . ASP A 1 197 ? 10.036 11.620 -10.431 1.00 95.75 197 ASP A C 1
ATOM 1504 O O . ASP A 1 197 ? 10.356 12.747 -10.045 1.00 95.75 197 ASP A O 1
ATOM 1508 N N . LYS A 1 198 ? 8.764 11.288 -10.697 1.00 96.81 198 LYS A N 1
ATOM 1509 C CA . LYS A 1 198 ? 7.615 12.176 -10.459 1.00 96.81 198 LYS A CA 1
ATOM 1510 C C . LYS A 1 198 ? 7.122 12.177 -9.016 1.00 96.81 198 LYS A C 1
ATOM 1512 O O . LYS A 1 198 ? 6.312 13.035 -8.679 1.00 96.81 198 LYS A O 1
ATOM 1517 N N . LYS A 1 199 ? 7.637 11.270 -8.184 1.00 97.19 199 LYS A N 1
ATOM 1518 C CA . LYS A 1 199 ? 7.254 11.099 -6.781 1.00 97.19 199 LYS A CA 1
ATOM 1519 C C . LYS A 1 199 ? 5.756 10.857 -6.615 1.00 97.19 199 LYS A C 1
ATOM 1521 O O . LYS A 1 199 ? 5.085 11.527 -5.832 1.00 97.19 199 LYS A O 1
ATOM 1526 N N . GLU A 1 200 ? 5.234 9.923 -7.402 1.00 97.31 200 GLU A N 1
ATOM 1527 C CA . GLU A 1 200 ? 3.820 9.560 -7.388 1.00 97.31 200 GLU A CA 1
ATOM 1528 C C . GLU A 1 200 ? 3.615 8.043 -7.412 1.00 97.31 200 GLU A C 1
ATOM 1530 O O . GLU A 1 200 ? 4.369 7.295 -8.037 1.00 97.31 200 GLU A O 1
ATOM 1535 N N . ILE A 1 201 ? 2.555 7.594 -6.749 1.00 98.25 201 ILE A N 1
ATOM 1536 C CA . ILE A 1 201 ? 1.985 6.257 -6.896 1.00 98.25 201 ILE A CA 1
ATOM 1537 C C . ILE A 1 201 ? 0.529 6.414 -7.318 1.00 98.25 201 ILE A C 1
ATOM 1539 O O . ILE A 1 201 ? -0.238 7.166 -6.711 1.00 98.25 201 ILE A O 1
ATOM 1543 N N . VAL A 1 202 ? 0.167 5.734 -8.401 1.00 98.31 202 VAL A N 1
ATOM 1544 C CA . VAL A 1 202 ? -1.143 5.823 -9.043 1.00 98.31 202 VAL A CA 1
ATOM 1545 C C . VAL A 1 202 ? -1.841 4.475 -8.934 1.00 98.31 202 VAL A C 1
ATOM 1547 O O . VAL A 1 202 ? -1.328 3.456 -9.400 1.00 98.31 202 VAL A O 1
ATOM 1550 N N . PHE A 1 203 ? -3.040 4.507 -8.360 1.00 98.38 203 PHE A N 1
ATOM 1551 C CA . PHE A 1 203 ? -4.000 3.414 -8.354 1.00 98.38 203 PHE A CA 1
ATOM 1552 C C . PHE A 1 203 ? -5.125 3.791 -9.312 1.00 98.38 203 PHE A C 1
ATOM 1554 O O . PHE A 1 203 ? -5.792 4.812 -9.126 1.00 98.38 203 PHE A O 1
ATOM 1561 N N . LYS A 1 204 ? -5.324 3.008 -10.367 1.00 97.56 204 LYS A N 1
ATOM 1562 C CA . LYS A 1 204 ? -6.360 3.283 -11.363 1.00 97.56 204 LYS A CA 1
ATOM 1563 C C . LYS A 1 204 ? -7.000 1.981 -11.786 1.00 97.56 204 LYS A C 1
ATOM 1565 O O . LYS A 1 204 ? -6.395 1.203 -12.518 1.00 97.56 204 LYS A O 1
ATOM 1570 N N . GLU A 1 205 ? -8.217 1.770 -11.297 1.00 97.56 205 GLU A N 1
ATOM 1571 C CA . GLU A 1 205 ? -8.910 0.484 -11.357 1.00 97.56 205 GLU A CA 1
ATOM 1572 C C . GLU A 1 205 ? -7.989 -0.657 -10.887 1.00 97.56 205 GLU A C 1
ATOM 1574 O O . GLU A 1 205 ? -7.970 -1.745 -11.461 1.00 97.56 205 GLU A O 1
ATOM 1579 N N . THR A 1 206 ? -7.164 -0.372 -9.872 1.00 98.38 206 THR A N 1
ATOM 1580 C CA . THR A 1 206 ? -6.160 -1.305 -9.367 1.00 98.38 206 THR A CA 1
ATOM 1581 C C . THR A 1 206 ? -6.843 -2.345 -8.501 1.00 98.38 206 THR A C 1
ATOM 1583 O O . THR A 1 206 ? -7.557 -1.983 -7.572 1.00 98.38 206 THR A O 1
ATOM 1586 N N . THR A 1 207 ? -6.643 -3.628 -8.782 1.00 97.69 207 THR A N 1
ATOM 1587 C CA . THR A 1 207 ? -7.333 -4.703 -8.058 1.00 97.69 207 THR A CA 1
ATOM 1588 C C . THR A 1 207 ? -6.413 -5.425 -7.091 1.00 97.69 207 THR A C 1
ATOM 1590 O O . THR A 1 207 ? -5.322 -5.840 -7.467 1.00 97.69 207 THR A O 1
ATOM 1593 N N . VAL A 1 208 ? -6.884 -5.637 -5.863 1.00 97.94 208 VAL A N 1
ATOM 1594 C CA . VAL A 1 208 ? -6.216 -6.453 -4.840 1.00 97.94 208 VAL A CA 1
ATOM 1595 C C . VAL A 1 208 ? -7.164 -7.537 -4.341 1.00 97.94 208 VAL A C 1
ATOM 1597 O O . VAL A 1 208 ? -8.366 -7.305 -4.230 1.00 97.94 208 VAL A O 1
ATOM 1600 N N . VAL A 1 209 ? -6.639 -8.728 -4.057 1.00 97.06 209 VAL A N 1
ATOM 1601 C CA . VAL A 1 209 ? -7.425 -9.858 -3.543 1.00 97.06 209 VAL A CA 1
ATOM 1602 C C . VAL A 1 209 ? -7.174 -10.043 -2.055 1.00 97.06 209 VAL A C 1
ATOM 1604 O O . VAL A 1 209 ? -6.020 -10.010 -1.628 1.00 97.06 209 VAL A O 1
ATOM 1607 N N . ASN A 1 210 ? -8.233 -10.249 -1.275 1.00 97.12 210 ASN A N 1
ATOM 1608 C CA . ASN A 1 210 ? -8.125 -10.673 0.113 1.00 97.12 210 ASN A CA 1
ATOM 1609 C C . ASN A 1 210 ? -7.562 -12.102 0.166 1.00 97.12 210 ASN A C 1
ATOM 1611 O O . ASN A 1 210 ? -8.087 -13.010 -0.484 1.00 97.12 210 ASN A O 1
ATOM 1615 N N . THR A 1 211 ? -6.500 -12.318 0.938 1.00 95.44 211 THR A N 1
ATOM 1616 C CA . THR A 1 211 ? -5.792 -13.605 0.981 1.00 95.44 211 THR A CA 1
ATOM 1617 C C . THR A 1 211 ? -6.556 -14.717 1.698 1.00 95.44 211 THR A C 1
ATOM 1619 O O . THR A 1 211 ? -6.232 -15.886 1.503 1.00 95.44 211 THR A O 1
ATOM 1622 N N . ASP A 1 212 ? -7.552 -14.367 2.511 1.00 94.75 212 ASP A N 1
ATOM 1623 C CA . ASP A 1 212 ? -8.369 -15.301 3.287 1.00 94.75 212 ASP A CA 1
ATOM 1624 C C . ASP A 1 212 ? -9.722 -15.586 2.620 1.00 94.75 212 ASP A C 1
ATOM 1626 O O . ASP A 1 212 ? -10.198 -16.724 2.643 1.00 94.75 212 ASP A O 1
ATOM 1630 N N . THR A 1 213 ? -10.355 -14.568 2.026 1.00 94.75 213 THR A N 1
ATOM 1631 C CA . THR A 1 213 ? -11.716 -14.674 1.460 1.00 94.75 213 THR A CA 1
ATOM 1632 C C . THR A 1 213 ? -11.751 -14.793 -0.063 1.00 94.75 213 THR A C 1
ATOM 1634 O O . THR A 1 213 ? -12.803 -15.116 -0.615 1.00 94.75 213 THR A O 1
ATOM 1637 N N . GLU A 1 214 ? -10.629 -14.533 -0.743 1.00 94.31 214 GLU A N 1
ATOM 1638 C CA . GLU A 1 214 ? -10.512 -14.445 -2.207 1.00 94.31 214 GLU A CA 1
ATOM 1639 C C . GLU A 1 214 ? -11.396 -13.351 -2.848 1.00 94.31 214 GLU A C 1
ATOM 1641 O O . GLU A 1 214 ? -11.540 -13.286 -4.074 1.00 94.31 214 GLU A O 1
ATOM 1646 N N . VAL A 1 215 ? -11.981 -12.458 -2.043 1.00 95.31 215 VAL A N 1
ATOM 1647 C CA . VAL A 1 215 ? -12.779 -11.324 -2.524 1.00 95.31 215 VAL A CA 1
ATOM 1648 C C . VAL A 1 215 ? -11.852 -10.216 -3.022 1.00 95.31 215 VAL A C 1
ATOM 1650 O O . VAL A 1 215 ? -10.764 -9.997 -2.497 1.00 95.31 215 VAL A O 1
ATOM 1653 N N . THR A 1 216 ? -12.254 -9.537 -4.095 1.00 95.56 216 THR A N 1
ATOM 1654 C CA . THR A 1 216 ? -11.455 -8.479 -4.726 1.00 95.56 216 THR A CA 1
ATOM 1655 C C . THR A 1 216 ? -11.948 -7.095 -4.316 1.00 95.56 216 THR A C 1
ATOM 1657 O O . THR A 1 216 ? -13.144 -6.807 -4.398 1.00 95.56 216 THR A O 1
ATOM 1660 N N . LEU A 1 217 ? -11.007 -6.219 -3.969 1.00 97.44 217 LEU A N 1
ATOM 1661 C CA . LEU A 1 217 ? -11.211 -4.779 -3.856 1.00 97.44 217 LEU A CA 1
ATOM 1662 C C . LEU A 1 217 ? -10.598 -4.061 -5.056 1.00 97.44 217 LEU A C 1
ATOM 1664 O O . LEU A 1 217 ? -9.566 -4.468 -5.585 1.00 97.44 217 LEU A O 1
ATOM 1668 N N . THR A 1 218 ? -11.241 -2.975 -5.469 1.00 98.38 218 THR A N 1
ATOM 1669 C CA . THR A 1 218 ? -10.745 -2.051 -6.491 1.00 98.38 218 THR A CA 1
ATOM 1670 C C . THR A 1 218 ? -10.351 -0.734 -5.838 1.00 98.38 218 THR A C 1
ATOM 1672 O O . THR A 1 218 ? -11.120 -0.170 -5.059 1.00 98.38 218 THR A O 1
ATOM 1675 N N . MET A 1 219 ? -9.164 -0.250 -6.185 1.00 98.69 219 MET A N 1
ATOM 1676 C CA . MET A 1 219 ? -8.501 0.914 -5.618 1.00 98.69 219 MET A CA 1
ATOM 1677 C C . MET A 1 219 ? -8.322 1.991 -6.687 1.00 98.69 219 MET A C 1
ATOM 1679 O O . MET A 1 219 ? -7.811 1.725 -7.781 1.00 98.69 219 MET A O 1
ATOM 1683 N N . ASN A 1 220 ? -8.711 3.218 -6.351 1.00 98.75 220 ASN A N 1
ATOM 1684 C CA . ASN A 1 220 ? -8.553 4.393 -7.199 1.00 98.75 220 ASN A CA 1
ATOM 1685 C C . ASN A 1 220 ? -7.968 5.550 -6.389 1.00 98.75 220 ASN A C 1
ATOM 1687 O O . ASN A 1 220 ? -8.485 5.902 -5.338 1.00 98.75 220 ASN A O 1
ATOM 1691 N N . GLY A 1 221 ? -6.893 6.165 -6.866 1.00 98.25 221 GLY A N 1
ATOM 1692 C CA . GLY A 1 221 ? -6.251 7.259 -6.148 1.00 98.25 221 GLY A CA 1
ATOM 1693 C C . GLY A 1 221 ? -4.893 7.625 -6.720 1.00 98.25 221 GLY A C 1
ATOM 1694 O O . GLY A 1 221 ? -4.319 6.936 -7.563 1.00 98.25 221 GLY A O 1
ATOM 1695 N N . THR A 1 222 ? -4.356 8.746 -6.265 1.00 98.06 222 THR A N 1
ATOM 1696 C CA . THR A 1 222 ? -2.989 9.157 -6.578 1.00 98.06 222 THR A CA 1
ATOM 1697 C C . THR A 1 222 ? -2.396 9.784 -5.337 1.00 98.06 222 THR A C 1
ATOM 1699 O O . THR A 1 222 ? -2.986 10.706 -4.779 1.00 98.06 222 THR A O 1
ATOM 1702 N N . ILE A 1 223 ? -1.249 9.264 -4.914 1.00 98.31 223 ILE A N 1
ATOM 1703 C CA . ILE A 1 223 ? -0.515 9.748 -3.749 1.00 98.31 223 ILE A CA 1
ATOM 1704 C C . ILE A 1 223 ? 0.801 10.323 -4.248 1.00 98.31 223 ILE A C 1
ATOM 1706 O O . ILE A 1 223 ? 1.482 9.701 -5.065 1.00 98.31 223 ILE A O 1
ATOM 1710 N N . THR A 1 224 ? 1.143 11.512 -3.768 1.00 96.94 224 THR A N 1
ATOM 1711 C CA . THR A 1 224 ? 2.346 12.245 -4.182 1.00 96.94 224 THR A CA 1
ATOM 1712 C C . THR A 1 224 ? 3.206 12.599 -2.980 1.00 96.94 224 THR A C 1
ATOM 1714 O O . THR A 1 224 ? 2.667 12.858 -1.905 1.00 96.94 224 THR A O 1
ATOM 1717 N N . TRP A 1 225 ? 4.524 12.664 -3.164 1.00 94.31 225 TRP A N 1
ATOM 1718 C CA . TRP A 1 225 ? 5.471 13.064 -2.117 1.00 94.31 225 TRP A CA 1
ATOM 1719 C C . TRP A 1 225 ? 6.525 14.063 -2.604 1.00 94.31 225 TRP A C 1
ATOM 1721 O O . TRP A 1 225 ? 6.717 14.250 -3.806 1.00 94.31 225 TRP A O 1
ATOM 1731 N N . GLU A 1 226 ? 7.190 14.731 -1.654 1.00 85.12 226 GLU A N 1
ATOM 1732 C CA . GLU A 1 226 ? 8.177 15.792 -1.921 1.00 85.12 226 GLU A CA 1
ATOM 1733 C C . GLU A 1 226 ? 9.638 15.354 -1.934 1.00 85.12 226 GLU A C 1
ATOM 1735 O O . GLU A 1 226 ? 10.008 14.216 -1.560 1.00 85.12 226 GLU A O 1
#

pLDDT: mean 75.19, std 25.7, range [33.72, 98.75]

Sequence (226 aa):
MNLPKILSIYTLILLLSTIISCSEDNSTTDPPVPKEQTENPVTDEENESTTEEPKEKASEEEEVEESLEEEEEEEEEETTNNFGTIELSGDETSDVGTELVVGHIAVGRADLTGTEKSVILTDENTEITEEGPEPKNLDKGFVLIGGDDLNTDGTTSAEKDISMVIFIDGEEYRFGCAVPNSGNFIDCGADYNIDFDKKEIVFKETTVVNTDTEVTLTMNGTITWE

Secondary structure (DSSP, 8-state):
-PPPS-TTHHHHHHHTTTTS---------------------------------------------------------------EEEEEESTTHHHH-SEEEE-EEEE--HHHHS-SSEEEEE-TTEEE-SS-EEES-SSEEEEEEEE--TTTTSS-S-SEEEEEEEEETTEEEEEEEEES--TTPEE--TT-EEETTTTEEEEEEEEEEETTT--EEEEEEEEE--

Foldseek 3Di:
DDDDPPPPLVVLVVVVVPLPDDPDDDDDDDDDDDDDDDDDDDDDDDDDDDDDDDDDDDDDDDDDPDDDDDDPPPPPPPPQDWQKKKAKDFDCCVPQNGIATFRDKDAQPCVRRVGNQKMKTKHVQFDQDNVGTDRPDLQWMKIKMKGACPCVPVSFPFRIKIWMWTGHHNDTFTKMAGVVGGDLHHHQDPPFDDDVVQQKTFFDQGWIAGPPPRTIMGIGIMGGDD

Organism: NCBI:txid248905

Radius of gyration: 26.93 Å; chains: 1; bounding box: 36×81×76 Å